Protein AF-A0A0N4YUR2-F1 (afdb_monomer_lite)

Secondary structure (DSSP, 8-state):
------------PPP--------------HHHHHHHHHHTT-TTTTTTSPPPHHHHHHHHHHHHHHHHHHHT-S-HHHHHHHHHHHHHHHHHHHHHHHHHHSPTTPPPPTTHHHHHHHHHHHHHHHTTSHHHHHHHHHTTHHHHHHHHHHHHHHHH-S-S-HHHHHHHHHHHHHHHHHHTT-HHHHHHHHHSTTHHHHHHHHHHHHHHHHHHHHHH-----SSHHHHHHHHHHHHTTS--

Foldseek 3Di:
DDDDDDDDDDDDDDDDDDDPPPPPPPPQDLLNQLVVLVVVLVLQVCLQPQADPVNVVSLVVSLVSNLVSLVPDPPPVLSVLLVVLSPLLSLLVVLSNQLSNAAAQDDHDPVSLVSLVVSLVSLLVCLVDPSNLVSCVSNVVLLSLLSSLQSLCRRNPDDPDCSSVVSNLSSLSSNCSSCVVPVVSLVCQVPRPRRVVSLVSVLVVVVVVVVVCVVVDPDDDDDNVSSVVSVCVSVVPNPD

Organism: Nippostrongylus brasiliensis (NCBI:txid27835)

InterPro domains:
  IPR011989 Armadillo-like helical [G3DSA:1.25.10.10] (29-221)
  IPR016024 Armadillo-type fold [SSF48371] (118-208)
  IPR026818 Adenomatous polyposis coli (APC) family [PTHR12607] (62-211)

Radius of gyration: 27.03 Å; chains: 1; bounding box: 88×40×101 Å

Structure (mmCIF, N/CA/C/O backbone):
data_AF-A0A0N4YUR2-F1
#
_entry.id   AF-A0A0N4YUR2-F1
#
loop_
_atom_site.group_PDB
_atom_site.id
_atom_site.type_symbol
_atom_site.label_atom_id
_atom_site.label_alt_id
_atom_site.label_comp_id
_atom_site.label_asym_id
_atom_site.label_entity_id
_atom_site.label_seq_id
_atom_site.pdbx_PDB_ins_code
_atom_site.Cartn_x
_atom_site.Cartn_y
_atom_site.Cartn_z
_atom_site.occupancy
_atom_site.B_iso_or_equiv
_atom_site.auth_seq_id
_atom_site.auth_comp_id
_atom_site.auth_asym_id
_atom_site.auth_atom_id
_atom_site.pdbx_PDB_model_num
ATOM 1 N N . MET A 1 1 ? -52.809 -27.083 80.569 1.00 44.00 1 MET A N 1
ATOM 2 C CA . MET A 1 1 ? -51.405 -27.518 80.475 1.00 44.00 1 MET A CA 1
ATOM 3 C C . MET A 1 1 ? -51.202 -28.054 79.080 1.00 44.00 1 MET A C 1
ATOM 5 O O . MET A 1 1 ? -51.792 -29.084 78.785 1.00 44.00 1 MET A O 1
ATOM 9 N N . SER A 1 2 ? -50.514 -27.264 78.256 1.00 43.94 2 SER A N 1
ATOM 10 C CA . SER A 1 2 ? -49.663 -27.622 77.114 1.00 43.94 2 SER A CA 1
ATOM 11 C C . SER A 1 2 ? -49.387 -26.319 76.363 1.00 43.94 2 SER A C 1
ATOM 13 O O . SER A 1 2 ? -50.324 -25.634 75.959 1.00 43.94 2 SER A O 1
ATOM 15 N N . ASP A 1 3 ? -48.105 -25.984 76.318 1.00 44.25 3 ASP A N 1
ATOM 16 C CA . ASP A 1 3 ? -47.510 -24.687 76.013 1.00 44.25 3 ASP A CA 1
ATOM 17 C C . ASP A 1 3 ? -47.270 -24.446 74.508 1.00 44.25 3 ASP A C 1
ATOM 19 O O . ASP A 1 3 ? -47.275 -25.382 73.710 1.00 44.25 3 ASP A O 1
ATOM 23 N N . ASP A 1 4 ? -47.094 -23.156 74.199 1.00 46.62 4 ASP A N 1
ATOM 24 C CA . ASP A 1 4 ? -46.305 -22.463 73.160 1.00 46.62 4 ASP A CA 1
ATOM 25 C C . ASP A 1 4 ? -45.649 -23.236 71.993 1.00 46.62 4 ASP A C 1
ATOM 27 O O . ASP A 1 4 ? -44.901 -24.184 72.203 1.00 46.62 4 ASP A O 1
ATOM 31 N N . GLU A 1 5 ? -45.764 -22.680 70.773 1.00 53.66 5 GLU A N 1
ATOM 32 C CA . GLU A 1 5 ? -44.602 -22.118 70.048 1.00 53.66 5 GLU A CA 1
ATOM 33 C C . GLU A 1 5 ? -45.006 -21.213 68.857 1.00 53.66 5 GLU A C 1
ATOM 35 O O . GLU A 1 5 ? -45.989 -21.448 68.154 1.00 53.66 5 GLU A O 1
ATOM 40 N N . LEU A 1 6 ? -44.228 -20.138 68.687 1.00 48.47 6 LEU A N 1
ATOM 41 C CA . LEU A 1 6 ? -44.331 -19.030 67.727 1.00 48.47 6 LEU A CA 1
ATOM 42 C C . LEU A 1 6 ? -43.712 -19.365 66.357 1.00 48.47 6 LEU A C 1
ATOM 44 O O . LEU A 1 6 ? -42.755 -20.128 66.277 1.00 48.47 6 LEU A O 1
ATOM 48 N N . GLY A 1 7 ? -44.159 -18.672 65.303 1.00 41.31 7 GLY A N 1
ATOM 49 C CA . GLY A 1 7 ? -43.464 -18.610 64.012 1.00 41.31 7 GLY A CA 1
ATOM 50 C C . GLY A 1 7 ? -44.038 -17.533 63.089 1.00 41.31 7 GLY A C 1
ATOM 51 O O . GLY A 1 7 ? -45.032 -17.767 62.410 1.00 41.31 7 GLY A O 1
ATOM 52 N N . ASP A 1 8 ? -43.416 -16.355 63.112 1.00 42.22 8 ASP A N 1
ATOM 53 C CA . ASP A 1 8 ? -43.575 -15.240 62.169 1.00 42.22 8 ASP A CA 1
ATOM 54 C C . ASP A 1 8 ? -42.706 -15.513 60.927 1.00 42.22 8 ASP A C 1
ATOM 56 O O . ASP A 1 8 ? -41.531 -15.846 61.081 1.00 42.22 8 ASP A O 1
ATOM 60 N N . ASP A 1 9 ? -43.257 -15.391 59.716 1.00 44.06 9 ASP A N 1
ATOM 61 C CA . ASP A 1 9 ? -42.459 -15.262 58.492 1.00 44.06 9 ASP A CA 1
ATOM 62 C C . ASP A 1 9 ? -43.188 -14.373 57.478 1.00 44.06 9 ASP A C 1
ATOM 64 O O . ASP A 1 9 ? -44.318 -14.631 57.051 1.00 44.06 9 ASP A O 1
ATOM 68 N N . SER A 1 10 ? -42.520 -13.279 57.136 1.00 45.16 10 SER A N 1
ATOM 69 C CA . SER A 1 10 ? -42.937 -12.253 56.194 1.00 45.16 10 SER A CA 1
ATOM 70 C C . SER A 1 10 ? -42.071 -12.396 54.945 1.00 45.16 10 SER A C 1
ATOM 72 O O . SER A 1 10 ? -40.852 -12.293 55.021 1.00 45.16 10 SER A O 1
ATOM 74 N N . GLY A 1 11 ? -42.690 -12.624 53.784 1.00 39.41 11 GLY A N 1
ATOM 75 C CA . GLY A 1 11 ? -41.949 -12.910 52.552 1.00 39.41 11 GLY A CA 1
ATOM 76 C C . GLY A 1 11 ? -42.718 -12.578 51.276 1.00 39.41 11 GLY A C 1
ATOM 77 O O . GLY A 1 11 ? -43.406 -13.421 50.717 1.00 39.41 11 GLY A O 1
ATOM 78 N N . GLU A 1 12 ? -42.605 -11.310 50.884 1.00 42.22 12 GLU A N 1
ATOM 79 C CA . GLU A 1 12 ? -42.487 -10.740 49.530 1.00 42.22 12 GLU A CA 1
ATOM 80 C C . GLU A 1 12 ? -43.191 -11.378 48.306 1.00 42.22 12 GLU A C 1
ATOM 82 O O . GLU A 1 12 ? -42.955 -12.506 47.882 1.00 42.22 12 GLU A O 1
ATOM 87 N N . MET A 1 13 ? -43.966 -10.522 47.626 1.00 51.91 13 MET A N 1
ATOM 88 C CA . MET A 1 13 ? -44.457 -10.675 46.252 1.00 51.91 13 MET A CA 1
ATOM 89 C C . MET A 1 13 ? -43.308 -10.677 45.225 1.00 51.91 13 MET A C 1
ATOM 91 O O . MET A 1 13 ? -42.519 -9.730 45.222 1.00 51.91 13 MET A O 1
ATOM 95 N N . PRO A 1 14 ? -43.264 -11.607 44.253 1.00 43.81 14 PRO A N 1
ATOM 96 C CA . PRO A 1 14 ? -42.372 -11.472 43.111 1.00 43.81 14 PRO A CA 1
ATOM 97 C C . PRO A 1 14 ? -43.033 -10.635 42.005 1.00 43.81 14 PRO A C 1
ATOM 99 O O . PRO A 1 14 ? -44.038 -11.017 41.403 1.00 43.81 14 PRO A O 1
ATOM 102 N N . THR A 1 15 ? -42.437 -9.479 41.718 1.00 38.56 15 THR A N 1
ATOM 103 C CA . THR A 1 15 ? -42.679 -8.684 40.512 1.00 38.56 15 THR A CA 1
ATOM 104 C C . THR A 1 15 ? -42.051 -9.383 39.305 1.00 38.56 15 THR A C 1
ATOM 106 O O . THR A 1 15 ? -40.843 -9.601 39.234 1.00 38.56 15 THR A O 1
ATOM 109 N N . SER A 1 16 ? -42.877 -9.753 38.327 1.00 39.97 16 SER A N 1
ATOM 110 C CA . SER A 1 16 ? -42.424 -10.333 37.064 1.00 39.97 16 SER A CA 1
ATOM 111 C C . SER A 1 16 ? -41.907 -9.238 36.127 1.00 39.97 16 SER A C 1
ATOM 113 O O . SER A 1 16 ? -42.693 -8.575 35.450 1.00 39.97 16 SER A O 1
ATOM 115 N N . SER A 1 17 ? -40.588 -9.077 36.059 1.00 46.38 17 SER A N 1
ATOM 116 C CA . SER A 1 17 ? -39.908 -8.352 34.981 1.00 46.38 17 SER A CA 1
ATOM 117 C C . SER A 1 17 ? -38.808 -9.239 34.407 1.00 46.38 17 SER A C 1
ATOM 119 O O . SER A 1 17 ? -37.665 -9.217 34.852 1.00 46.38 17 SER A O 1
ATOM 121 N N . SER A 1 18 ? -39.171 -10.043 33.415 1.00 38.53 18 SER A N 1
ATOM 122 C CA . SER A 1 18 ? -38.259 -10.770 32.532 1.00 38.53 18 SER A CA 1
ATOM 123 C C . SER A 1 18 ? -38.964 -10.912 31.180 1.00 38.53 18 SER A C 1
ATOM 125 O O . SER A 1 18 ? -40.158 -11.169 31.123 1.00 38.53 18 SER A O 1
ATOM 127 N N . ALA A 1 19 ? -38.353 -10.716 30.028 1.00 36.38 19 ALA A N 1
ATOM 128 C CA . ALA A 1 19 ? -37.039 -10.230 29.683 1.00 36.38 19 ALA A CA 1
ATOM 129 C C . ALA A 1 19 ? -37.236 -9.575 28.310 1.00 36.38 19 ALA A C 1
ATOM 131 O O . ALA A 1 19 ? -37.739 -10.219 27.389 1.00 36.38 19 ALA A O 1
ATOM 132 N N . HIS A 1 20 ? -36.869 -8.302 28.163 1.00 39.91 20 HIS A N 1
ATOM 133 C CA . HIS A 1 20 ? -36.573 -7.790 26.833 1.00 39.91 20 HIS A CA 1
ATOM 134 C C . HIS A 1 20 ? -35.317 -8.533 26.380 1.00 39.91 20 HIS A C 1
ATOM 136 O O . HIS A 1 20 ? -34.218 -8.247 26.849 1.00 39.91 20 HIS A O 1
ATOM 142 N N . ALA A 1 21 ? -35.510 -9.552 25.542 1.00 38.19 21 ALA A N 1
ATOM 143 C CA . ALA A 1 21 ? -34.463 -10.073 24.688 1.00 38.19 21 ALA A CA 1
ATOM 144 C C . ALA A 1 21 ? -33.991 -8.889 23.843 1.00 38.19 21 ALA A C 1
ATOM 146 O O . ALA A 1 21 ? -34.665 -8.473 22.904 1.00 38.19 21 ALA A O 1
ATOM 147 N N . TYR A 1 22 ? -32.901 -8.263 24.273 1.00 39.81 22 TYR A N 1
ATOM 148 C CA . TYR A 1 22 ? -32.162 -7.371 23.409 1.00 39.81 22 TYR A CA 1
ATOM 149 C C . TYR A 1 22 ? -31.598 -8.262 22.312 1.00 39.81 22 TYR A C 1
ATOM 151 O O . TYR A 1 22 ? -30.747 -9.109 22.579 1.00 39.81 22 TYR A O 1
ATOM 159 N N . ASP A 1 23 ? -32.134 -8.101 21.105 1.00 39.81 23 ASP A N 1
ATOM 160 C CA . ASP A 1 23 ? -31.391 -8.383 19.891 1.00 39.81 23 ASP A CA 1
ATOM 161 C C . ASP A 1 23 ? -30.033 -7.685 20.051 1.00 39.81 23 ASP A C 1
ATOM 163 O O . ASP A 1 23 ? -29.935 -6.456 19.985 1.00 39.81 23 ASP A O 1
ATOM 167 N N . GLU A 1 24 ? -28.988 -8.459 20.344 1.00 38.66 24 GLU A N 1
ATOM 168 C CA . GLU A 1 24 ? -27.616 -8.066 20.048 1.00 38.66 24 GLU A CA 1
ATOM 169 C C . GLU A 1 24 ? -27.539 -7.962 18.521 1.00 38.66 24 GLU A C 1
ATOM 171 O O . GLU A 1 24 ? -27.125 -8.888 17.828 1.00 38.66 24 GLU A O 1
ATOM 176 N N . GLU A 1 25 ? -28.015 -6.840 17.973 1.00 44.16 25 GLU A N 1
ATOM 177 C CA . GLU A 1 25 ? -27.576 -6.390 16.663 1.00 44.16 25 GLU A CA 1
ATOM 178 C C . GLU A 1 25 ? -26.051 -6.366 16.731 1.00 44.16 25 GLU A C 1
ATOM 180 O O . GLU A 1 25 ? -25.475 -5.542 17.445 1.00 44.16 25 GLU A O 1
ATOM 185 N N . ASP A 1 26 ? -25.401 -7.305 16.042 1.00 46.25 26 ASP A N 1
ATOM 186 C CA . ASP A 1 26 ? -23.957 -7.329 15.848 1.00 46.25 26 ASP A CA 1
ATOM 187 C C . ASP A 1 26 ? -23.516 -5.938 15.367 1.00 46.25 26 ASP A C 1
ATOM 189 O O . ASP A 1 26 ? -23.620 -5.600 14.183 1.00 46.25 26 ASP A O 1
ATOM 193 N N . ILE A 1 27 ? -23.041 -5.091 16.286 1.00 58.56 27 ILE A N 1
ATOM 194 C CA . ILE A 1 27 ? -22.478 -3.789 15.941 1.00 58.56 27 ILE A CA 1
ATOM 195 C C . ILE A 1 27 ? -21.170 -4.092 15.212 1.00 58.56 27 ILE A C 1
ATOM 197 O O . ILE A 1 27 ? -20.114 -4.249 15.829 1.00 58.56 27 ILE A O 1
ATOM 201 N N . VAL A 1 28 ? -21.243 -4.203 13.883 1.00 73.19 28 VAL A N 1
ATOM 202 C CA . VAL A 1 28 ? -20.079 -4.443 13.027 1.00 73.19 28 VAL A CA 1
ATOM 203 C C . VAL A 1 28 ? -19.042 -3.370 13.331 1.00 73.19 28 VAL A C 1
ATOM 205 O O . VAL A 1 28 ? -19.293 -2.171 13.173 1.00 73.19 28 VAL A O 1
ATOM 208 N N . SER A 1 29 ? -17.858 -3.792 13.775 1.00 89.00 29 SER A N 1
ATOM 209 C CA . SER A 1 29 ? -16.828 -2.842 14.180 1.00 89.00 29 SER A CA 1
ATOM 210 C C . SER A 1 29 ? -16.356 -2.008 12.981 1.00 89.00 29 SER A C 1
ATOM 212 O O . SER A 1 29 ? -16.391 -2.444 11.824 1.00 89.00 29 SER A O 1
ATOM 214 N N . VAL A 1 30 ? -15.879 -0.787 13.246 1.00 92.81 30 VAL A N 1
ATOM 215 C CA . VAL A 1 30 ? -15.283 0.096 12.222 1.00 92.81 30 VAL A CA 1
ATOM 216 C C . VAL A 1 30 ? -14.183 -0.632 11.449 1.00 92.81 30 VAL A C 1
ATOM 218 O O . VAL A 1 30 ? -14.107 -0.521 10.228 1.00 92.81 30 VAL A O 1
ATOM 221 N N . GLU A 1 31 ? -13.366 -1.420 12.148 1.00 94.50 31 GLU A N 1
ATOM 222 C CA . GLU A 1 31 ? -12.302 -2.228 11.556 1.00 94.50 31 GLU A CA 1
ATOM 223 C C . GLU A 1 31 ? -12.844 -3.287 10.591 1.00 94.50 31 GLU A C 1
ATOM 225 O O . GLU A 1 31 ? -12.383 -3.357 9.452 1.00 94.50 31 GLU A O 1
ATOM 230 N N . GLN A 1 32 ? -13.858 -4.058 10.996 1.00 95.25 32 GLN A N 1
ATOM 231 C CA . GLN A 1 32 ? -14.484 -5.066 10.132 1.00 95.25 32 GLN A CA 1
ATOM 232 C C . GLN A 1 32 ? -15.125 -4.428 8.894 1.00 95.25 32 GLN A C 1
ATOM 234 O O . GLN A 1 32 ? -14.958 -4.925 7.781 1.00 95.25 32 GLN A O 1
ATOM 239 N N . SER A 1 33 ? -15.796 -3.286 9.069 1.00 96.94 33 SER A N 1
ATOM 240 C CA . SER A 1 33 ? -16.406 -2.530 7.971 1.00 96.94 33 SER A CA 1
ATOM 241 C C . SER A 1 33 ? -15.365 -2.026 6.968 1.00 96.94 33 SER A C 1
ATOM 243 O O . SER A 1 33 ? -15.549 -2.168 5.757 1.00 96.94 33 SER A O 1
ATOM 245 N N . ILE A 1 34 ? -14.252 -1.459 7.452 1.00 97.94 34 ILE A N 1
ATOM 246 C CA . ILE A 1 34 ? -13.133 -1.034 6.598 1.00 97.94 34 ILE A CA 1
ATOM 247 C C . ILE A 1 34 ? -12.549 -2.247 5.868 1.00 97.94 34 ILE A C 1
ATOM 249 O O . ILE A 1 34 ? -12.394 -2.197 4.648 1.00 97.94 34 ILE A O 1
ATOM 253 N N . GLY A 1 35 ? -12.288 -3.340 6.589 1.00 97.00 35 GLY A N 1
ATOM 254 C CA . GLY A 1 35 ? -11.769 -4.583 6.023 1.00 97.00 35 GLY A CA 1
ATOM 255 C C . GLY A 1 35 ? -12.641 -5.115 4.885 1.00 97.00 35 GLY A C 1
ATOM 256 O O . GLY A 1 35 ? -12.128 -5.391 3.803 1.00 97.00 35 GLY A O 1
ATOM 257 N N . ALA A 1 36 ? -13.962 -5.169 5.076 1.00 97.12 36 ALA A N 1
ATOM 258 C CA . ALA A 1 36 ? -14.909 -5.628 4.059 1.00 97.12 36 ALA A CA 1
ATOM 259 C C . ALA A 1 36 ? -14.935 -4.724 2.813 1.00 97.12 36 ALA A C 1
ATOM 261 O O . ALA A 1 36 ? -14.935 -5.214 1.682 1.00 97.12 36 ALA A O 1
ATOM 262 N N . ILE A 1 37 ? -14.914 -3.398 3.001 1.00 98.12 37 ILE A N 1
ATOM 263 C CA . ILE A 1 37 ? -14.871 -2.440 1.887 1.00 98.12 37 ILE A CA 1
ATOM 264 C C . ILE A 1 37 ? -13.578 -2.622 1.086 1.00 98.12 37 ILE A C 1
ATOM 266 O O . ILE A 1 37 ? -13.622 -2.701 -0.140 1.00 98.12 37 ILE A O 1
ATOM 270 N N . LEU A 1 38 ? -12.434 -2.731 1.761 1.00 97.94 38 LEU A N 1
ATOM 271 C CA . LEU A 1 38 ? -11.134 -2.889 1.110 1.00 97.94 38 LEU A CA 1
ATOM 272 C C . LEU A 1 38 ? -10.978 -4.255 0.431 1.00 97.94 38 LEU A C 1
ATOM 274 O O . LEU A 1 38 ? -10.396 -4.322 -0.651 1.00 97.94 38 LEU A O 1
ATOM 278 N N . ALA A 1 39 ? -11.543 -5.319 1.004 1.00 96.31 39 ALA A N 1
ATOM 279 C CA . ALA A 1 39 ? -11.548 -6.652 0.403 1.00 96.31 39 ALA A CA 1
ATOM 280 C C . ALA A 1 39 ? -12.255 -6.676 -0.963 1.00 96.31 39 ALA A C 1
ATOM 282 O O . ALA A 1 39 ? -11.827 -7.398 -1.861 1.00 96.31 39 ALA A O 1
ATOM 283 N N . SER A 1 40 ? -13.271 -5.828 -1.175 1.00 96.12 40 SER A N 1
ATOM 284 C CA . SER A 1 40 ? -13.969 -5.735 -2.467 1.00 96.12 40 SER A CA 1
ATOM 285 C C . SER A 1 40 ? -13.091 -5.253 -3.632 1.00 96.12 40 SER A C 1
ATOM 287 O O . SER A 1 40 ? -13.429 -5.500 -4.789 1.00 96.12 40 SER A O 1
ATOM 289 N N . LEU A 1 41 ? -11.938 -4.630 -3.349 1.00 96.00 41 LEU A N 1
ATOM 290 C CA . LEU A 1 41 ? -10.964 -4.253 -4.379 1.00 96.00 41 LEU A CA 1
ATOM 291 C C . LEU A 1 41 ? -10.259 -5.470 -4.990 1.00 96.00 41 LEU A C 1
ATOM 293 O O . LEU A 1 41 ? -9.705 -5.353 -6.083 1.00 96.00 41 LEU A O 1
ATOM 297 N N . ARG A 1 42 ? -10.259 -6.615 -4.284 1.00 95.19 42 ARG A N 1
ATOM 298 C CA . ARG A 1 42 ? -9.707 -7.906 -4.732 1.00 95.19 42 ARG A CA 1
ATOM 299 C C . ARG A 1 42 ? -8.328 -7.774 -5.373 1.00 95.19 42 ARG A C 1
ATOM 301 O O . ARG A 1 42 ? -8.077 -8.325 -6.442 1.00 95.19 42 ARG A O 1
ATOM 308 N N . LEU A 1 43 ? -7.452 -6.991 -4.733 1.00 95.31 43 LEU A N 1
ATOM 309 C CA . LEU A 1 43 ? -6.175 -6.569 -5.310 1.00 95.31 43 LEU A CA 1
ATOM 310 C C . LEU A 1 43 ? -5.392 -7.763 -5.875 1.00 95.31 43 LEU A C 1
ATOM 312 O O . LEU A 1 43 ? -4.991 -7.728 -7.028 1.00 95.31 43 LEU A O 1
ATOM 316 N N . GLU A 1 44 ? -5.261 -8.837 -5.111 1.00 93.62 44 GLU A N 1
ATOM 317 C CA . GLU A 1 44 ? -4.526 -10.029 -5.529 1.00 93.62 44 GLU A CA 1
ATOM 318 C C . GLU A 1 44 ? -5.169 -10.753 -6.726 1.00 93.62 44 GLU A C 1
ATOM 320 O O . GLU A 1 44 ? -4.486 -11.097 -7.689 1.00 93.62 44 GLU A O 1
ATOM 325 N N . GLU A 1 45 ? -6.489 -10.953 -6.691 1.00 93.62 45 GLU A N 1
ATOM 326 C CA . GLU A 1 45 ? -7.227 -11.751 -7.680 1.00 93.62 45 GLU A CA 1
ATOM 327 C C . GLU A 1 45 ? -7.261 -11.086 -9.058 1.00 93.62 45 GLU A C 1
ATOM 329 O O . GLU A 1 45 ? -7.190 -11.756 -10.087 1.00 93.62 45 GLU A O 1
ATOM 334 N N . VAL A 1 46 ? -7.357 -9.754 -9.089 1.00 94.12 46 VAL A N 1
ATOM 335 C CA . VAL A 1 46 ? -7.454 -8.986 -10.340 1.00 94.12 46 VAL A CA 1
ATOM 336 C C . VAL A 1 46 ? -6.109 -8.413 -10.791 1.00 94.12 46 VAL A C 1
ATOM 338 O O . VAL A 1 46 ? -6.081 -7.583 -11.695 1.00 94.12 46 VAL A O 1
ATOM 341 N N . ARG A 1 47 ? -4.986 -8.855 -10.206 1.00 94.50 47 ARG A N 1
ATOM 342 C CA . ARG A 1 47 ? -3.628 -8.355 -10.500 1.00 94.50 47 ARG A CA 1
ATOM 343 C C . ARG A 1 47 ? -3.300 -8.287 -11.991 1.00 94.50 47 ARG A C 1
ATOM 345 O O . ARG A 1 47 ? -2.698 -7.319 -12.441 1.00 94.50 47 ARG A O 1
ATOM 352 N N . HIS A 1 48 ? -3.669 -9.326 -12.737 1.00 93.06 48 HIS A N 1
ATOM 353 C CA . HIS A 1 48 ? -3.355 -9.468 -14.163 1.00 93.06 48 HIS A CA 1
ATOM 354 C C . HIS A 1 48 ? -4.390 -8.811 -15.086 1.00 93.06 48 HIS A C 1
ATOM 356 O O . HIS A 1 48 ? -4.236 -8.841 -16.305 1.00 93.06 48 HIS A O 1
ATOM 362 N N . ARG A 1 49 ? -5.456 -8.233 -14.522 1.00 93.25 49 ARG A N 1
ATOM 363 C CA . ARG A 1 49 ? -6.484 -7.522 -15.277 1.00 93.25 49 ARG A CA 1
ATOM 364 C C . ARG A 1 49 ? -6.071 -6.062 -15.422 1.00 93.25 49 ARG A C 1
ATOM 366 O O . ARG A 1 49 ? -5.777 -5.400 -14.428 1.00 93.25 49 ARG A O 1
ATOM 373 N N . GLN A 1 50 ? -6.099 -5.553 -16.650 1.00 92.19 50 GLN A N 1
ATOM 374 C CA . GLN A 1 50 ? -5.857 -4.137 -16.904 1.00 92.19 50 GLN A CA 1
ATOM 375 C C . GLN A 1 50 ? -6.948 -3.289 -16.235 1.00 92.19 50 GLN A C 1
ATOM 377 O O . GLN A 1 50 ? -8.134 -3.611 -16.322 1.00 92.19 50 GLN A O 1
ATOM 382 N N . THR A 1 51 ? -6.541 -2.226 -15.545 1.00 93.94 51 THR A N 1
ATOM 383 C CA . THR A 1 51 ? -7.467 -1.298 -14.886 1.00 93.94 51 THR A CA 1
ATOM 384 C C . THR A 1 51 ? -8.183 -0.430 -15.923 1.00 93.94 51 THR A C 1
ATOM 386 O O . THR A 1 51 ? -7.542 0.146 -16.802 1.00 93.94 51 THR A O 1
ATOM 389 N N . SER A 1 52 ? -9.505 -0.329 -15.795 1.00 94.06 52 SER A N 1
ATOM 390 C CA . SER A 1 52 ? -10.378 0.519 -16.620 1.00 94.06 52 SER A CA 1
ATOM 391 C C . SER A 1 52 ? -10.759 1.828 -15.914 1.00 94.06 52 SER A C 1
ATOM 393 O O . SER A 1 52 ? -10.523 1.991 -14.719 1.00 94.06 52 SER A O 1
ATOM 395 N N . ASP A 1 53 ? -11.389 2.767 -16.620 1.00 93.56 53 ASP A N 1
ATOM 396 C CA . ASP A 1 53 ? -11.889 4.004 -15.997 1.00 93.56 53 ASP A CA 1
ATOM 397 C C . ASP A 1 53 ? -13.009 3.735 -14.974 1.00 93.56 53 ASP A C 1
ATOM 399 O O . ASP A 1 53 ? -13.051 4.375 -13.925 1.00 93.56 53 ASP A O 1
ATOM 403 N N . GLU A 1 54 ? -13.838 2.711 -15.204 1.00 95.06 54 GLU A N 1
ATOM 404 C CA . GLU A 1 54 ? -14.838 2.244 -14.230 1.00 95.06 54 GLU A CA 1
ATOM 405 C C . GLU A 1 54 ? -14.187 1.756 -12.926 1.00 95.06 54 GLU A C 1
ATOM 407 O O . GLU A 1 54 ? -14.715 1.973 -11.834 1.00 95.06 54 GLU A O 1
ATOM 412 N N . ASP A 1 55 ? -13.010 1.131 -13.020 1.00 95.69 55 ASP A N 1
ATOM 413 C CA . ASP A 1 55 ? -12.260 0.684 -11.848 1.00 95.69 55 ASP A CA 1
ATOM 414 C C . ASP A 1 55 ? -11.735 1.870 -11.019 1.00 95.69 55 ASP A C 1
ATOM 416 O O . ASP A 1 55 ? -11.747 1.804 -9.788 1.00 95.69 55 ASP A O 1
ATOM 420 N N . ASP A 1 56 ? -11.318 2.970 -11.653 1.00 94.69 56 ASP A N 1
ATOM 421 C CA . ASP A 1 56 ? -10.906 4.191 -10.939 1.00 94.69 56 ASP A CA 1
ATOM 422 C C . ASP A 1 56 ? -12.085 4.856 -10.227 1.00 94.69 56 ASP A C 1
ATOM 424 O O . ASP A 1 56 ? -11.959 5.313 -9.084 1.00 94.69 56 ASP A O 1
ATOM 428 N N . ASP A 1 57 ? -13.249 4.877 -10.872 1.00 96.25 57 ASP A N 1
ATOM 429 C CA . ASP A 1 57 ? -14.484 5.361 -10.265 1.00 96.25 57 ASP A CA 1
ATOM 430 C C . ASP A 1 57 ? -14.859 4.511 -9.053 1.00 96.25 57 ASP A C 1
ATOM 432 O O . ASP A 1 57 ? -15.140 5.044 -7.971 1.00 96.25 57 ASP A O 1
ATOM 436 N N . GLN A 1 58 ? -14.755 3.189 -9.185 1.00 96.69 58 GLN A N 1
ATOM 437 C CA . GLN A 1 58 ? -14.983 2.264 -8.086 1.00 96.69 58 GLN A CA 1
ATOM 438 C C . GLN A 1 58 ? -13.956 2.444 -6.958 1.00 96.69 58 GLN A C 1
ATOM 440 O O . GLN A 1 58 ? -14.324 2.393 -5.778 1.00 96.69 58 GLN A O 1
ATOM 445 N N . LEU A 1 59 ? -12.683 2.701 -7.270 1.00 98.06 59 LEU A N 1
ATOM 446 C CA . LEU A 1 59 ? -11.651 2.987 -6.272 1.00 98.06 59 LEU A CA 1
ATOM 447 C C . LEU A 1 59 ? -11.961 4.281 -5.510 1.00 98.06 59 LEU A C 1
ATOM 449 O O . LEU A 1 59 ? -11.899 4.312 -4.278 1.00 98.06 59 LEU A O 1
ATOM 453 N N . ARG A 1 60 ? -12.371 5.335 -6.218 1.00 98.19 60 ARG A N 1
ATOM 454 C CA . ARG A 1 60 ? -12.770 6.617 -5.625 1.00 98.19 60 ARG A CA 1
ATOM 455 C C . ARG A 1 60 ? -13.982 6.466 -4.706 1.00 98.19 60 ARG A C 1
ATOM 457 O O . ARG A 1 60 ? -13.954 6.976 -3.583 1.00 98.19 60 ARG A O 1
ATOM 464 N N . ILE A 1 61 ? -15.003 5.718 -5.126 1.00 98.25 61 ILE A N 1
ATOM 465 C CA . ILE A 1 61 ? -16.161 5.377 -4.283 1.00 98.25 61 ILE A CA 1
ATOM 466 C C . ILE A 1 61 ? -15.706 4.585 -3.052 1.00 98.25 61 ILE A C 1
ATOM 468 O O . ILE A 1 61 ? -16.137 4.866 -1.933 1.00 98.25 61 ILE A O 1
ATOM 472 N N . THR A 1 62 ? -14.797 3.626 -3.223 1.00 98.44 62 THR A N 1
ATOM 473 C CA . THR A 1 62 ? -14.242 2.831 -2.118 1.00 98.44 62 THR A CA 1
ATOM 474 C C . THR A 1 62 ? -13.542 3.726 -1.094 1.00 98.44 62 THR A C 1
ATOM 476 O O . THR A 1 62 ? -13.831 3.632 0.099 1.00 98.44 62 THR A O 1
ATOM 479 N N . HIS A 1 63 ? -12.696 4.661 -1.536 1.00 98.62 63 HIS A N 1
ATOM 480 C CA . HIS A 1 63 ? -12.036 5.633 -0.659 1.00 98.62 63 HIS A CA 1
ATOM 481 C C . HIS A 1 63 ? -13.034 6.507 0.112 1.00 98.62 63 HIS A C 1
ATOM 483 O O . HIS A 1 63 ? -12.861 6.727 1.314 1.00 98.62 63 HIS A O 1
ATOM 489 N N . GLN A 1 64 ? -14.102 6.965 -0.544 1.00 98.50 64 GLN A N 1
ATOM 490 C CA . GLN A 1 64 ? -15.167 7.737 0.104 1.00 98.50 64 GLN A CA 1
ATOM 491 C C . GLN A 1 64 ? -15.923 6.909 1.150 1.00 98.50 64 GLN A C 1
ATOM 493 O O . GLN A 1 64 ? -16.188 7.400 2.249 1.00 98.50 64 GLN A O 1
ATOM 498 N N . ARG A 1 65 ? -16.226 5.639 0.851 1.00 98.56 65 ARG A N 1
ATOM 499 C CA . ARG A 1 65 ? -16.888 4.720 1.790 1.00 98.56 65 ARG A CA 1
ATOM 500 C C . ARG A 1 65 ? -16.024 4.450 3.019 1.00 98.56 65 ARG A C 1
ATOM 502 O O . ARG A 1 65 ? -16.533 4.534 4.133 1.00 98.56 65 ARG A O 1
ATOM 509 N N . VAL A 1 66 ? -14.725 4.200 2.837 1.00 98.56 66 VAL A N 1
ATOM 510 C CA . VAL A 1 66 ? -13.777 4.042 3.955 1.00 98.56 66 VAL A CA 1
ATOM 511 C C . VAL A 1 66 ? -13.743 5.306 4.813 1.00 98.56 66 VAL A C 1
ATOM 513 O O . VAL A 1 66 ? -13.869 5.220 6.032 1.00 98.56 66 VAL A O 1
ATOM 516 N N . HIS A 1 67 ? -13.648 6.488 4.195 1.00 98.50 67 HIS A N 1
ATOM 517 C CA . HIS A 1 67 ? -13.690 7.755 4.926 1.00 98.50 67 HIS A CA 1
ATOM 518 C C . HIS A 1 67 ? -14.985 7.910 5.741 1.00 98.50 67 HIS A C 1
ATOM 520 O O . HIS A 1 67 ? -14.935 8.264 6.917 1.00 98.50 67 HIS A O 1
ATOM 526 N N . ALA A 1 68 ? -16.145 7.608 5.149 1.00 98.25 68 ALA A N 1
ATOM 527 C CA . ALA A 1 68 ? -17.434 7.692 5.832 1.00 98.25 68 ALA A CA 1
ATOM 528 C C . ALA A 1 68 ? -17.523 6.751 7.045 1.00 98.25 68 ALA A C 1
ATOM 530 O O . ALA A 1 68 ? -18.047 7.151 8.082 1.00 98.25 68 ALA A O 1
ATOM 531 N N . VAL A 1 69 ? -16.979 5.534 6.941 1.00 98.06 69 VAL A N 1
ATOM 532 C CA . VAL A 1 69 ? -16.904 4.584 8.062 1.00 98.06 69 VAL A CA 1
ATOM 533 C C . VAL A 1 69 ? -15.985 5.104 9.169 1.00 98.06 69 VAL A C 1
ATOM 535 O O . VAL A 1 69 ? -16.379 5.094 10.331 1.00 98.06 69 VAL A O 1
ATOM 538 N N . ILE A 1 70 ? -14.811 5.649 8.826 1.00 97.94 70 ILE A N 1
ATOM 539 C CA . ILE A 1 70 ? -13.891 6.254 9.806 1.00 97.94 70 ILE A CA 1
ATOM 540 C C . ILE A 1 70 ? -14.572 7.395 10.570 1.00 97.94 70 ILE A C 1
ATOM 542 O O . ILE A 1 70 ? -14.399 7.519 11.779 1.00 97.94 70 ILE A O 1
ATOM 546 N N . MET A 1 71 ? -15.371 8.226 9.896 1.00 97.31 71 MET A N 1
ATOM 547 C CA . MET A 1 71 ? -16.067 9.345 10.543 1.00 97.31 71 MET A CA 1
ATOM 548 C C . MET A 1 71 ? -17.106 8.908 11.584 1.00 97.31 71 MET A C 1
ATOM 550 O O . MET A 1 71 ? -17.452 9.709 12.449 1.00 97.31 71 MET A O 1
ATOM 554 N N . ARG A 1 72 ? -17.572 7.656 11.524 1.00 94.69 72 ARG A N 1
ATOM 555 C CA . ARG A 1 72 ? -18.515 7.065 12.485 1.00 94.69 72 ARG A CA 1
ATOM 556 C C . ARG A 1 72 ? -17.824 6.400 13.677 1.00 94.69 72 ARG A C 1
ATOM 558 O O . ARG A 1 72 ? -18.510 5.931 14.578 1.00 94.69 72 ARG A O 1
ATOM 565 N N . ASP A 1 73 ? -16.492 6.343 13.687 1.00 95.12 73 ASP A N 1
ATOM 566 C CA . ASP A 1 73 ? -15.740 5.752 14.791 1.00 95.12 73 ASP A CA 1
ATOM 567 C C . ASP A 1 73 ? -15.926 6.574 16.073 1.00 95.12 73 ASP A C 1
ATOM 569 O O . ASP A 1 73 ? -15.721 7.792 16.072 1.00 95.12 73 ASP A O 1
ATOM 573 N N . GLN A 1 74 ? -16.336 5.896 17.146 1.00 94.19 74 GLN A N 1
ATOM 574 C CA . GLN A 1 74 ? -16.604 6.494 18.456 1.00 94.19 74 GLN A CA 1
ATOM 575 C C . GLN A 1 74 ? -15.314 6.780 19.234 1.00 94.19 74 GLN A C 1
ATOM 577 O O . GLN A 1 74 ? -15.298 7.643 20.109 1.00 94.19 74 GLN A O 1
ATOM 582 N N . ASP A 1 75 ? -14.212 6.098 18.902 1.00 95.12 75 ASP A N 1
ATOM 583 C CA . ASP A 1 75 ? -12.900 6.408 19.465 1.00 95.12 75 ASP A CA 1
ATOM 584 C C . ASP A 1 75 ? -12.281 7.593 18.712 1.00 95.12 75 ASP A C 1
ATOM 586 O O . ASP A 1 75 ? -11.716 7.465 17.624 1.00 95.12 75 ASP A O 1
ATOM 590 N N . ASP A 1 76 ? -12.360 8.770 19.326 1.00 96.31 76 ASP A N 1
ATOM 591 C CA . ASP A 1 76 ? -11.812 10.022 18.808 1.00 96.31 76 ASP A CA 1
ATOM 592 C C . ASP A 1 76 ? -10.319 9.970 18.472 1.00 96.31 76 ASP A C 1
ATOM 594 O O . ASP A 1 76 ? -9.868 10.619 17.516 1.00 96.31 76 ASP A O 1
ATOM 598 N N . ALA A 1 77 ? -9.534 9.253 19.273 1.00 96.31 77 ALA A N 1
ATOM 599 C CA . ALA A 1 77 ? -8.096 9.171 19.102 1.00 96.31 77 ALA A CA 1
ATOM 600 C C . ALA A 1 77 ? -7.766 8.226 17.941 1.00 96.31 77 ALA A C 1
ATOM 602 O O . ALA A 1 77 ? -6.962 8.575 17.069 1.00 96.31 77 ALA A O 1
ATOM 603 N N . ARG A 1 78 ? -8.422 7.062 17.866 1.00 96.31 78 ARG A N 1
ATOM 604 C CA . ARG A 1 78 ? -8.304 6.137 16.729 1.00 96.31 78 ARG A CA 1
ATOM 605 C C . ARG A 1 78 ? -8.808 6.772 15.437 1.00 96.31 78 ARG A C 1
ATOM 607 O O . ARG A 1 78 ? -8.091 6.740 14.438 1.00 96.31 78 ARG A O 1
ATOM 614 N N . ARG A 1 79 ? -9.952 7.461 15.463 1.00 97.62 79 ARG A N 1
ATOM 615 C CA . ARG A 1 79 ? -10.516 8.195 14.320 1.00 97.62 79 ARG A CA 1
ATOM 616 C C . ARG A 1 79 ? -9.541 9.221 13.753 1.00 97.62 79 ARG A C 1
ATOM 618 O O . ARG A 1 79 ? -9.358 9.303 12.540 1.00 97.62 79 ARG A O 1
ATOM 625 N N . ARG A 1 80 ? -8.889 10.020 14.608 1.00 98.06 80 ARG A N 1
ATOM 626 C CA . ARG A 1 80 ? -7.858 10.986 14.178 1.00 98.06 80 ARG A CA 1
ATOM 627 C C . ARG A 1 80 ? -6.679 10.293 13.495 1.00 98.06 80 ARG A C 1
ATOM 629 O O . ARG A 1 80 ? -6.245 10.756 12.441 1.00 98.06 80 ARG A O 1
ATOM 636 N N . ARG A 1 81 ? -6.195 9.183 14.058 1.00 98.06 81 ARG A N 1
ATOM 637 C CA . ARG A 1 81 ? -5.091 8.400 13.483 1.00 98.06 81 ARG A CA 1
ATOM 638 C C . ARG A 1 81 ? -5.479 7.768 12.141 1.00 98.06 81 ARG A C 1
ATOM 640 O O . ARG A 1 81 ? -4.738 7.926 11.177 1.00 98.06 81 ARG A O 1
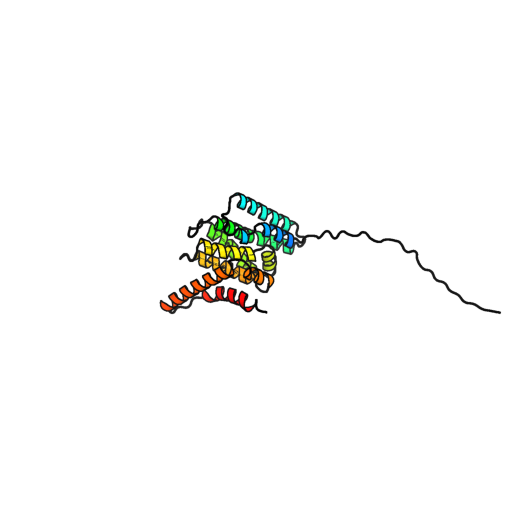ATOM 647 N N . LEU A 1 82 ? -6.663 7.158 12.041 1.00 98.38 82 LEU A N 1
ATOM 648 C CA . LEU A 1 82 ? -7.215 6.618 10.791 1.00 98.38 82 LEU A CA 1
ATOM 649 C C . LEU A 1 82 ? -7.305 7.698 9.705 1.00 98.38 82 LEU A C 1
ATOM 651 O O . LEU A 1 82 ? -6.824 7.491 8.594 1.00 98.38 82 LEU A O 1
ATOM 655 N N . ARG A 1 83 ? -7.835 8.887 10.027 1.00 98.25 83 ARG A N 1
ATOM 656 C CA . ARG A 1 83 ? -7.890 10.014 9.077 1.00 98.25 83 ARG A CA 1
ATOM 657 C C . ARG A 1 83 ? -6.510 10.481 8.623 1.00 98.25 83 ARG A C 1
ATOM 659 O O . ARG A 1 83 ? -6.361 10.859 7.468 1.00 98.25 83 ARG A O 1
ATOM 666 N N . ARG A 1 84 ? -5.508 10.454 9.507 1.00 98.12 84 ARG A N 1
ATOM 667 C CA . ARG A 1 84 ? -4.123 10.811 9.165 1.00 98.12 84 ARG A CA 1
ATOM 668 C C . ARG A 1 84 ? -3.465 9.763 8.262 1.00 98.12 84 ARG A C 1
ATOM 670 O O . ARG A 1 84 ? -2.732 10.129 7.352 1.00 98.12 84 ARG A O 1
ATOM 677 N N . ALA A 1 85 ? -3.726 8.480 8.502 1.00 98.50 85 ALA A N 1
ATOM 678 C CA . ALA A 1 85 ? -3.155 7.377 7.731 1.00 98.50 85 ALA A CA 1
ATOM 679 C C . ALA A 1 85 ? -3.879 7.122 6.393 1.00 98.50 85 ALA A C 1
ATOM 681 O O . ALA A 1 85 ? -3.306 6.510 5.489 1.00 98.50 85 ALA A O 1
ATOM 682 N N . LEU A 1 86 ? -5.118 7.599 6.231 1.00 98.69 86 LEU A N 1
ATOM 683 C CA . LEU A 1 86 ? -5.928 7.336 5.041 1.00 98.69 86 LEU A CA 1
ATOM 684 C C . LEU A 1 86 ? -5.337 7.916 3.737 1.00 98.69 86 LEU A C 1
ATOM 686 O O . LEU A 1 86 ? -5.248 7.157 2.774 1.00 98.69 86 LEU A O 1
ATOM 690 N N . PRO A 1 87 ? -4.887 9.186 3.654 1.00 98.75 87 PRO A N 1
ATOM 691 C CA . PRO A 1 87 ? -4.352 9.738 2.408 1.00 98.75 87 PRO A CA 1
ATOM 692 C C . PRO A 1 87 ? -3.158 8.969 1.814 1.00 98.75 87 PRO A C 1
ATOM 694 O O . PRO A 1 87 ? -3.236 8.612 0.636 1.00 98.75 87 PRO A O 1
ATOM 697 N N . PRO A 1 88 ? -2.079 8.643 2.562 1.00 98.62 88 PRO A N 1
ATOM 698 C CA . PRO A 1 88 ? -0.995 7.843 1.994 1.00 98.62 88 PRO A CA 1
ATOM 699 C C . PRO A 1 88 ? -1.451 6.416 1.649 1.00 98.62 88 PRO A C 1
ATOM 701 O O . PRO A 1 88 ? -1.007 5.873 0.640 1.00 98.62 88 PRO A O 1
ATOM 704 N N . SER A 1 89 ? -2.396 5.838 2.404 1.00 98.69 89 SER A N 1
ATOM 705 C CA . SER A 1 89 ? -2.990 4.530 2.078 1.00 98.69 89 SER A CA 1
ATOM 706 C C . SER A 1 89 ? -3.745 4.545 0.746 1.00 98.69 89 SER A C 1
ATOM 708 O O . SER A 1 89 ? -3.603 3.631 -0.064 1.00 98.69 89 SER A O 1
ATOM 710 N N . ASN A 1 90 ? -4.526 5.596 0.494 1.00 98.75 90 ASN A N 1
ATOM 711 C CA . ASN A 1 90 ? -5.246 5.785 -0.762 1.00 98.75 90 ASN A CA 1
ATOM 712 C C . ASN A 1 90 ? -4.280 6.001 -1.930 1.00 98.75 90 ASN A C 1
ATOM 714 O O . ASN A 1 90 ? -4.447 5.380 -2.977 1.00 98.75 90 ASN A O 1
ATOM 718 N N . CYS A 1 91 ? -3.219 6.792 -1.727 1.00 98.75 91 CYS A N 1
ATOM 719 C CA . CYS A 1 91 ? -2.187 7.003 -2.741 1.00 98.75 91 CYS A CA 1
ATOM 720 C C . CYS A 1 91 ? -1.538 5.679 -3.179 1.00 98.75 91 CYS A C 1
ATOM 722 O O . CYS A 1 91 ? -1.381 5.451 -4.377 1.00 98.75 91 CYS A O 1
ATOM 724 N N . VAL A 1 92 ? -1.220 4.779 -2.237 1.00 98.81 92 VAL A N 1
ATOM 725 C CA . VAL A 1 92 ? -0.670 3.445 -2.548 1.00 98.81 92 VAL A CA 1
ATOM 726 C C . VAL A 1 92 ? -1.624 2.641 -3.439 1.00 98.81 92 VAL A C 1
ATOM 728 O O . VAL A 1 92 ? -1.183 2.059 -4.428 1.00 98.81 92 VAL A O 1
ATOM 731 N N . ARG A 1 93 ? -2.932 2.645 -3.153 1.00 98.62 93 ARG A N 1
ATOM 732 C CA . ARG A 1 93 ? -3.929 1.950 -3.993 1.00 98.62 93 ARG A CA 1
ATOM 733 C C . ARG A 1 93 ? -4.080 2.566 -5.373 1.00 98.62 93 ARG A C 1
ATOM 735 O O . ARG A 1 93 ? -4.171 1.840 -6.355 1.00 98.62 93 ARG A O 1
ATOM 742 N N . GLU A 1 94 ? -4.070 3.889 -5.456 1.00 98.38 94 GLU A N 1
ATOM 743 C CA . GLU A 1 94 ? -4.078 4.591 -6.740 1.00 98.38 94 GLU A CA 1
ATOM 744 C C . GLU A 1 94 ? -2.845 4.219 -7.567 1.00 98.38 94 GLU A C 1
ATOM 746 O O . GLU A 1 94 ? -2.963 3.996 -8.768 1.00 98.38 94 GLU A O 1
ATOM 751 N N . GLN A 1 95 ? -1.674 4.077 -6.933 1.00 98.06 95 GLN A N 1
ATOM 752 C CA . GLN A 1 95 ? -0.470 3.634 -7.637 1.00 98.06 95 GLN A CA 1
ATOM 753 C C . GLN A 1 95 ? -0.572 2.174 -8.096 1.00 98.06 95 GLN A C 1
ATOM 755 O O . GLN A 1 95 ? -0.121 1.865 -9.192 1.00 98.06 95 GLN A O 1
ATOM 760 N N . ILE A 1 96 ? -1.208 1.286 -7.326 1.00 98.12 96 ILE A N 1
ATOM 761 C CA . ILE A 1 96 ? -1.499 -0.088 -7.772 1.00 98.12 96 ILE A CA 1
ATOM 762 C C . ILE A 1 96 ? -2.345 -0.081 -9.054 1.00 98.12 96 ILE A C 1
ATOM 764 O O . ILE A 1 96 ? -2.008 -0.759 -10.022 1.00 98.12 96 ILE A O 1
ATOM 768 N N . PHE A 1 97 ? -3.425 0.704 -9.076 1.00 97.75 97 PHE A N 1
ATOM 769 C CA . PHE A 1 97 ? -4.320 0.811 -10.234 1.00 97.75 97 PHE A CA 1
ATOM 770 C C . PHE A 1 97 ? -3.603 1.432 -11.434 1.00 97.75 97 PHE A C 1
ATOM 772 O O . PHE A 1 97 ? -3.731 0.947 -12.556 1.00 97.75 97 PHE A O 1
ATOM 779 N N . TYR A 1 98 ? -2.772 2.446 -11.192 1.00 96.94 98 TYR A N 1
ATOM 780 C CA . TYR A 1 98 ? -1.915 3.036 -12.211 1.00 96.94 98 TYR A CA 1
ATOM 781 C C . TYR A 1 98 ? -0.949 2.009 -12.829 1.00 96.94 98 TYR A C 1
ATOM 783 O O . TYR A 1 98 ? -0.881 1.894 -14.052 1.00 96.94 98 TYR A O 1
ATOM 791 N N . LEU A 1 99 ? -0.249 1.218 -12.008 1.00 96.56 99 LEU A N 1
ATOM 792 C CA . LEU A 1 99 ? 0.699 0.207 -12.490 1.00 96.56 99 LEU A CA 1
ATOM 793 C C . LEU A 1 99 ? 0.025 -0.882 -13.329 1.00 96.56 99 LEU A C 1
ATOM 795 O O . LEU A 1 99 ? 0.611 -1.337 -14.303 1.00 96.56 99 LEU A O 1
ATOM 799 N N . ARG A 1 100 ? -1.218 -1.258 -13.017 1.00 96.19 100 ARG A N 1
ATOM 800 C CA . ARG A 1 100 ? -1.986 -2.228 -13.821 1.00 96.19 100 ARG A CA 1
ATOM 801 C C . ARG A 1 100 ? -2.371 -1.723 -15.206 1.00 96.19 100 ARG A C 1
ATOM 803 O O . ARG A 1 100 ? -2.647 -2.534 -16.085 1.00 96.19 100 ARG A O 1
ATOM 810 N N . ARG A 1 101 ? -2.421 -0.405 -15.415 1.00 94.06 101 ARG A N 1
ATOM 811 C CA . ARG A 1 101 ? -2.619 0.178 -16.754 1.00 94.06 101 ARG A CA 1
ATOM 812 C C . ARG A 1 101 ? -1.335 0.200 -17.564 1.00 94.06 101 ARG A C 1
ATOM 814 O O . ARG A 1 101 ? -1.397 0.261 -18.791 1.00 94.06 101 ARG A O 1
ATOM 821 N N . LEU A 1 102 ? -0.197 0.227 -16.878 1.00 93.62 102 LEU A N 1
ATOM 822 C CA . LEU A 1 102 ? 1.085 0.532 -17.474 1.00 93.62 102 LEU A CA 1
ATOM 823 C C . LEU A 1 102 ? 1.640 -0.707 -18.207 1.00 93.62 102 LEU A C 1
ATOM 825 O O . LEU A 1 102 ? 1.739 -1.777 -17.604 1.00 93.62 102 LEU A O 1
ATOM 829 N N . PRO A 1 103 ? 2.014 -0.597 -19.495 1.00 89.56 103 PRO A N 1
ATOM 830 C CA . PRO A 1 103 ? 2.673 -1.691 -20.201 1.00 89.56 103 PRO A CA 1
ATOM 831 C C . PRO A 1 103 ? 4.000 -2.077 -19.538 1.00 89.56 103 PRO A C 1
ATOM 833 O O . PRO A 1 103 ? 4.713 -1.216 -19.013 1.00 89.56 103 PRO A O 1
ATOM 836 N N . HIS A 1 104 ? 4.372 -3.356 -19.625 1.00 89.38 104 HIS A N 1
ATOM 837 C CA . HIS A 1 104 ? 5.672 -3.830 -19.144 1.00 89.38 104 HIS A CA 1
ATOM 838 C C . HIS A 1 104 ? 6.826 -3.051 -19.790 1.00 89.38 104 HIS A C 1
ATOM 840 O O . HIS A 1 104 ? 6.810 -2.779 -20.991 1.00 89.38 104 HIS A O 1
ATOM 846 N N . ASN A 1 105 ? 7.839 -2.725 -18.987 1.00 86.38 105 ASN A N 1
ATOM 847 C CA . ASN A 1 105 ? 9.044 -1.982 -19.357 1.00 86.38 105 ASN A CA 1
ATOM 848 C C . ASN A 1 105 ? 8.790 -0.592 -19.960 1.00 86.38 105 ASN A C 1
ATOM 850 O O . ASN A 1 105 ? 9.651 -0.056 -20.658 1.00 86.38 105 ASN A O 1
ATOM 854 N N . SER A 1 106 ? 7.628 0.009 -19.695 1.00 88.31 106 SER A N 1
ATOM 855 C CA . SER A 1 106 ? 7.375 1.400 -20.070 1.00 88.31 106 SER A CA 1
ATOM 856 C C . SER A 1 106 ? 7.798 2.369 -18.967 1.00 88.31 106 SER A C 1
ATOM 858 O O . SER A 1 106 ? 7.908 2.012 -17.792 1.00 88.31 106 SER A O 1
ATOM 860 N N . GLU A 1 107 ? 8.073 3.614 -19.349 1.00 89.12 107 GLU A N 1
ATOM 861 C CA . GLU A 1 107 ? 8.377 4.657 -18.377 1.00 89.12 107 GLU A CA 1
ATOM 862 C C . GLU A 1 107 ? 7.092 5.166 -17.711 1.00 89.12 107 GLU A C 1
ATOM 864 O O . GLU A 1 107 ? 6.114 5.459 -18.407 1.00 89.12 107 GLU A O 1
ATOM 869 N N . PRO A 1 108 ? 7.073 5.314 -16.374 1.00 93.94 108 PRO A N 1
ATOM 870 C CA . PRO A 1 108 ? 5.919 5.874 -15.702 1.00 93.94 108 PRO A CA 1
ATOM 871 C C . PRO A 1 108 ? 5.813 7.382 -15.959 1.00 93.94 108 PRO A C 1
ATOM 873 O O . PRO A 1 108 ? 6.790 8.062 -16.279 1.00 93.94 108 PRO A O 1
ATOM 876 N N . ALA A 1 109 ? 4.619 7.930 -15.750 1.00 93.69 109 ALA A N 1
ATOM 877 C CA . ALA A 1 109 ? 4.372 9.359 -15.822 1.00 93.69 109 ALA A CA 1
ATOM 878 C C . ALA A 1 109 ? 5.262 10.108 -14.808 1.00 93.69 109 ALA A C 1
ATOM 880 O O . ALA A 1 109 ? 5.488 9.596 -13.707 1.00 93.69 109 ALA A O 1
ATOM 881 N N . PRO A 1 110 ? 5.705 11.348 -15.099 1.00 93.19 110 PRO A N 1
ATOM 882 C CA . PRO A 1 110 ? 6.597 12.101 -14.208 1.00 93.19 110 PRO A CA 1
ATOM 883 C C . PRO A 1 110 ? 6.065 12.284 -12.778 1.00 93.19 110 PRO A C 1
ATOM 885 O O . PRO A 1 110 ? 6.838 12.442 -11.837 1.00 93.19 110 PRO A O 1
ATOM 888 N N . SER A 1 111 ? 4.742 12.247 -12.600 1.00 94.56 111 SER A N 1
ATOM 889 C CA . SER A 1 111 ? 4.079 12.361 -11.300 1.00 94.56 111 SER A CA 1
ATOM 890 C C . SER A 1 111 ? 4.142 11.088 -10.448 1.00 94.56 111 SER A C 1
ATOM 892 O O . SER A 1 111 ? 3.917 11.177 -9.243 1.00 94.56 111 SER A O 1
ATOM 894 N N . TYR A 1 112 ? 4.463 9.925 -11.023 1.00 96.06 112 TYR A N 1
ATOM 895 C CA . TYR A 1 112 ? 4.491 8.641 -10.314 1.00 96.06 112 TYR A CA 1
ATOM 896 C C . TYR A 1 112 ? 5.467 8.660 -9.133 1.00 96.06 112 TYR A C 1
ATOM 898 O O . TYR A 1 112 ? 5.072 8.433 -7.988 1.00 96.06 112 TYR A O 1
ATOM 906 N N . TYR A 1 113 ? 6.731 9.009 -9.393 1.00 95.88 113 TYR A N 1
ATOM 907 C CA . TYR A 1 113 ? 7.774 9.028 -8.369 1.00 95.88 113 TYR A CA 1
ATOM 908 C C . TYR A 1 113 ? 7.464 9.976 -7.206 1.00 95.88 113 TYR A C 1
ATOM 910 O O . TYR A 1 113 ? 7.404 9.487 -6.080 1.00 95.88 113 TYR A O 1
ATOM 918 N N . PRO A 1 114 ? 7.235 11.292 -7.401 1.00 97.25 114 PRO A N 1
ATOM 919 C CA . PRO A 1 114 ? 7.027 12.202 -6.275 1.00 97.25 114 PRO A CA 1
ATOM 920 C C . PRO A 1 114 ? 5.798 11.830 -5.438 1.00 97.25 114 PRO A C 1
ATOM 922 O O . PRO A 1 114 ? 5.836 11.941 -4.213 1.00 97.25 114 PRO A O 1
ATOM 925 N N . ARG A 1 115 ? 4.722 11.341 -6.071 1.00 97.88 115 ARG A N 1
ATOM 926 C CA . ARG A 1 115 ? 3.518 10.901 -5.354 1.00 97.88 115 ARG A CA 1
ATOM 927 C C . ARG A 1 115 ? 3.782 9.661 -4.510 1.00 97.88 115 ARG A C 1
ATOM 929 O O . ARG A 1 115 ? 3.389 9.627 -3.342 1.00 97.88 115 ARG A O 1
ATOM 936 N N . LEU A 1 116 ? 4.440 8.657 -5.088 1.00 98.06 116 LEU A N 1
ATOM 937 C CA . LEU A 1 116 ? 4.691 7.408 -4.387 1.00 98.06 116 LEU A CA 1
ATOM 938 C C . LEU A 1 116 ? 5.768 7.562 -3.307 1.00 98.06 116 LEU A C 1
ATOM 940 O O . LEU A 1 116 ? 5.568 7.073 -2.199 1.00 98.06 116 LEU A O 1
ATOM 944 N N . PHE A 1 117 ? 6.854 8.294 -3.580 1.00 98.12 117 PHE A N 1
ATOM 945 C CA . PHE A 1 117 ? 7.858 8.636 -2.569 1.00 98.12 117 PHE A CA 1
ATOM 946 C C . PHE A 1 117 ? 7.222 9.368 -1.389 1.00 98.12 117 PHE A C 1
ATOM 948 O O . PHE A 1 117 ? 7.367 8.915 -0.260 1.00 98.12 117 PHE A O 1
ATOM 955 N N . GLY A 1 118 ? 6.431 10.418 -1.637 1.00 98.19 118 GLY A N 1
ATOM 956 C CA . GLY A 1 118 ? 5.775 11.163 -0.560 1.00 98.19 118 GLY A CA 1
ATOM 957 C C . GLY A 1 118 ? 4.855 10.295 0.308 1.00 98.19 118 GLY A C 1
ATOM 958 O O . GLY A 1 118 ? 4.856 10.422 1.534 1.00 98.19 118 GLY A O 1
ATOM 959 N N . ALA A 1 119 ? 4.098 9.377 -0.304 1.00 98.69 119 ALA A N 1
ATOM 960 C CA . ALA A 1 119 ? 3.248 8.447 0.435 1.00 98.69 119 ALA A CA 1
ATOM 961 C C . ALA A 1 119 ? 4.066 7.433 1.251 1.00 98.69 119 ALA A C 1
ATOM 963 O O . ALA A 1 119 ? 3.790 7.238 2.435 1.00 98.69 119 ALA A O 1
ATOM 964 N N . LEU A 1 120 ? 5.078 6.812 0.642 1.00 98.44 120 LEU A N 1
ATOM 965 C CA . LEU A 1 120 ? 5.911 5.809 1.302 1.00 98.44 120 LEU A CA 1
ATOM 966 C C . LEU A 1 120 ? 6.776 6.411 2.413 1.00 98.44 120 LEU A C 1
ATOM 968 O O . LEU A 1 120 ? 6.851 5.821 3.486 1.00 98.44 120 LEU A O 1
ATOM 972 N N . ASP A 1 121 ? 7.367 7.587 2.206 1.00 97.81 121 ASP A N 1
ATOM 973 C CA . ASP A 1 121 ? 8.147 8.293 3.230 1.00 97.81 121 ASP A CA 1
ATOM 974 C C . ASP A 1 121 ? 7.278 8.637 4.441 1.00 97.81 121 ASP A C 1
ATOM 976 O O . ASP A 1 121 ? 7.697 8.444 5.584 1.00 97.81 121 ASP A O 1
ATOM 980 N N . CYS A 1 122 ? 6.038 9.083 4.207 1.00 98.44 122 CYS A N 1
ATOM 981 C CA . CYS A 1 122 ? 5.068 9.295 5.275 1.00 98.44 122 CYS A CA 1
ATOM 982 C C . CYS A 1 122 ? 4.791 7.992 6.039 1.00 98.44 122 CYS A C 1
ATOM 984 O O . CYS A 1 122 ? 4.901 7.972 7.263 1.00 98.44 122 CYS A O 1
ATOM 986 N N . ILE A 1 123 ? 4.503 6.889 5.341 1.00 98.56 123 ILE A N 1
ATOM 987 C CA . ILE A 1 123 ? 4.221 5.593 5.978 1.00 98.56 123 ILE A CA 1
ATOM 988 C C . ILE A 1 123 ? 5.431 5.097 6.777 1.00 98.56 123 ILE A C 1
ATOM 990 O O . ILE A 1 123 ? 5.282 4.695 7.930 1.00 98.56 123 ILE A O 1
ATOM 994 N N . VAL A 1 124 ? 6.637 5.131 6.206 1.00 95.75 124 VAL A N 1
ATOM 995 C CA . VAL A 1 124 ? 7.866 4.681 6.876 1.00 95.75 124 VAL A CA 1
ATOM 996 C C . VAL A 1 124 ? 8.134 5.521 8.123 1.00 95.75 124 VAL A C 1
ATOM 998 O O . VAL A 1 124 ? 8.385 4.958 9.186 1.00 95.75 124 VAL A O 1
ATOM 1001 N N . LYS A 1 125 ? 8.026 6.850 8.024 1.00 97.25 125 LYS A N 1
ATOM 1002 C CA . LYS A 1 125 ? 8.255 7.763 9.149 1.00 97.25 125 LYS A CA 1
ATOM 1003 C C . LYS A 1 125 ? 7.239 7.581 10.275 1.00 97.25 125 LYS A C 1
ATOM 1005 O O . LYS A 1 125 ? 7.607 7.630 11.442 1.00 97.25 125 LYS A O 1
ATOM 1010 N N . GLU A 1 126 ? 5.967 7.401 9.949 1.00 98.19 126 GLU A N 1
ATOM 1011 C CA . GLU A 1 126 ? 4.917 7.289 10.965 1.00 98.19 126 GLU A CA 1
ATOM 1012 C C . GLU A 1 126 ? 4.841 5.874 11.563 1.00 98.19 126 GLU A C 1
ATOM 1014 O O . GLU A 1 126 ? 4.492 5.714 12.726 1.00 98.19 126 GLU A O 1
ATOM 1019 N N . SER A 1 127 ? 5.238 4.837 10.818 1.00 96.50 127 SER A N 1
ATOM 1020 C CA . SER A 1 127 ? 5.173 3.432 11.264 1.00 96.50 127 SER A CA 1
ATOM 1021 C C . SER A 1 127 ? 6.183 3.035 12.349 1.00 96.50 127 SER A C 1
ATOM 1023 O O . SER A 1 127 ? 6.138 1.901 12.838 1.00 96.50 127 SER A O 1
ATOM 1025 N N . PHE A 1 128 ? 7.036 3.960 12.797 1.00 93.69 128 PHE A N 1
ATOM 1026 C CA . PHE A 1 128 ? 7.766 3.806 14.059 1.00 93.69 128 PHE A CA 1
ATOM 1027 C C . PHE A 1 128 ? 6.824 3.836 15.277 1.00 93.69 128 PHE A C 1
ATOM 1029 O O . PHE A 1 128 ? 7.079 3.132 16.256 1.00 93.69 128 PHE A O 1
ATOM 1036 N N . ASP A 1 129 ? 5.705 4.562 15.196 1.00 96.62 129 ASP A N 1
ATOM 1037 C CA . ASP A 1 129 ? 4.654 4.588 16.219 1.00 96.62 129 ASP A CA 1
ATOM 1038 C C . ASP A 1 129 ? 3.748 3.347 16.107 1.00 96.62 129 ASP A C 1
ATOM 1040 O O . ASP A 1 129 ? 3.203 3.039 15.045 1.00 96.62 129 ASP A O 1
ATOM 1044 N N . GLU A 1 130 ? 3.571 2.625 17.216 1.00 96.75 130 GLU A N 1
ATOM 1045 C CA . GLU A 1 130 ? 2.718 1.435 17.286 1.00 96.75 130 GLU A CA 1
ATOM 1046 C C . GLU A 1 130 ? 1.248 1.728 16.989 1.00 96.75 130 GLU A C 1
ATOM 1048 O O . GLU A 1 130 ? 0.595 0.945 16.295 1.00 96.75 130 GLU A O 1
ATOM 1053 N N . ASP A 1 131 ? 0.722 2.857 17.456 1.00 96.81 131 ASP A N 1
ATOM 1054 C CA . ASP A 1 131 ? -0.680 3.193 17.230 1.00 96.81 131 ASP A CA 1
ATOM 1055 C C . ASP A 1 131 ? -0.938 3.546 15.765 1.00 96.81 131 ASP A C 1
ATOM 1057 O O . ASP A 1 131 ? -2.003 3.228 15.226 1.00 96.81 131 ASP A O 1
ATOM 1061 N N . TYR A 1 132 ? 0.050 4.148 15.093 1.00 98.19 132 TYR A N 1
ATOM 1062 C CA . TYR A 1 132 ? -0.001 4.325 13.645 1.00 98.19 132 TYR A CA 1
ATOM 1063 C C . TYR A 1 132 ? -0.000 2.970 12.932 1.00 98.19 132 TYR A C 1
ATOM 1065 O O . TYR A 1 132 ? -0.819 2.754 12.037 1.00 98.19 132 TYR A O 1
ATOM 1073 N N . ARG A 1 133 ? 0.865 2.027 13.343 1.00 98.19 133 ARG A N 1
ATOM 1074 C CA . ARG A 1 133 ? 0.895 0.677 12.752 1.00 98.19 133 ARG A CA 1
ATOM 1075 C C . ARG A 1 133 ? -0.460 -0.014 12.853 1.00 98.19 133 ARG A C 1
ATOM 1077 O O . ARG A 1 133 ? -0.918 -0.562 11.855 1.00 98.19 133 ARG A O 1
ATOM 1084 N N . LYS A 1 134 ? -1.124 0.053 14.012 1.00 97.38 134 LYS A N 1
ATOM 1085 C CA . LYS A 1 134 ? -2.460 -0.536 14.217 1.00 97.38 134 LYS A CA 1
ATOM 1086 C C . LYS A 1 134 ? -3.467 -0.002 13.198 1.00 97.38 134 LYS A C 1
ATOM 1088 O O . LYS A 1 134 ? -4.088 -0.785 12.485 1.00 97.38 134 LYS A O 1
ATOM 1093 N N . VAL A 1 135 ? -3.585 1.320 13.055 1.00 98.25 135 VAL A N 1
ATOM 1094 C CA . VAL A 1 135 ? -4.546 1.902 12.099 1.00 98.25 135 VAL A CA 1
ATOM 1095 C C . VAL A 1 135 ? -4.144 1.690 10.639 1.00 98.25 135 VAL A C 1
ATOM 1097 O O . VAL A 1 135 ? -5.013 1.515 9.793 1.00 98.25 135 VAL A O 1
ATOM 1100 N N . ALA A 1 136 ? -2.847 1.652 10.329 1.00 98.50 136 ALA A N 1
ATOM 1101 C CA . ALA A 1 136 ? -2.348 1.329 8.995 1.00 98.50 136 ALA A CA 1
ATOM 1102 C C . ALA A 1 136 ? -2.701 -0.114 8.593 1.00 98.50 136 ALA A C 1
ATOM 1104 O O . ALA A 1 136 ? -3.107 -0.359 7.456 1.00 98.50 136 ALA A O 1
ATOM 1105 N N . ILE A 1 137 ? -2.601 -1.062 9.531 1.00 98.31 137 ILE A N 1
ATOM 1106 C CA . ILE A 1 137 ? -3.025 -2.453 9.331 1.00 98.31 137 ILE A CA 1
ATOM 1107 C C . ILE A 1 137 ? -4.540 -2.531 9.100 1.00 98.31 137 ILE A C 1
ATOM 1109 O O . ILE A 1 137 ? -4.953 -3.196 8.154 1.00 98.31 137 ILE A O 1
ATOM 1113 N N . ILE A 1 138 ? -5.355 -1.817 9.889 1.00 98.12 138 ILE A N 1
ATOM 1114 C CA . ILE A 1 138 ? -6.818 -1.727 9.682 1.00 98.12 138 ILE A CA 1
ATOM 1115 C C . ILE A 1 138 ? -7.137 -1.185 8.285 1.00 98.12 138 ILE A C 1
ATOM 1117 O O . ILE A 1 138 ? -8.020 -1.681 7.591 1.00 98.12 138 ILE A O 1
ATOM 1121 N N . LEU A 1 139 ? -6.373 -0.189 7.838 1.00 98.62 139 LEU A N 1
ATOM 1122 C CA . LEU A 1 139 ? -6.460 0.365 6.494 1.00 98.62 139 LEU A CA 1
ATOM 1123 C C . LEU A 1 139 ? -5.827 -0.538 5.429 1.00 98.62 139 LEU A C 1
ATOM 1125 O O . LEU A 1 139 ? -5.544 -0.032 4.353 1.00 98.62 139 LEU A O 1
ATOM 1129 N N . GLY A 1 140 ? -5.573 -1.827 5.670 1.00 98.00 140 GLY A N 1
ATOM 1130 C CA . GLY A 1 140 ? -5.122 -2.790 4.655 1.00 98.00 140 GLY A CA 1
ATOM 1131 C C . GLY A 1 140 ? -3.807 -2.424 3.955 1.00 98.00 140 GLY A C 1
ATOM 1132 O O . GLY A 1 140 ? -3.614 -2.749 2.777 1.00 98.00 140 GLY A O 1
ATOM 1133 N N . LEU A 1 141 ? -2.920 -1.672 4.621 1.00 98.25 141 LEU A N 1
ATOM 1134 C CA . LEU A 1 141 ? -1.652 -1.245 4.018 1.00 98.25 141 LEU A CA 1
ATOM 1135 C C . LEU A 1 141 ? -0.682 -2.406 3.804 1.00 98.25 141 LEU A C 1
ATOM 1137 O O . LEU A 1 141 ? 0.133 -2.332 2.892 1.00 98.25 141 LEU A O 1
ATOM 1141 N N . VAL A 1 142 ? -0.762 -3.470 4.603 1.00 97.31 142 VAL A N 1
ATOM 1142 C CA . VAL A 1 142 ? 0.135 -4.630 4.476 1.00 97.31 142 VAL A CA 1
ATOM 1143 C C . VAL A 1 142 ? -0.054 -5.296 3.112 1.00 97.31 142 VAL A C 1
ATOM 1145 O O . VAL A 1 142 ? 0.905 -5.472 2.367 1.00 97.31 142 VAL A O 1
ATOM 1148 N N . GLU A 1 143 ? -1.299 -5.591 2.751 1.00 97.25 143 GLU A N 1
ATOM 1149 C CA . GLU A 1 143 ? -1.690 -6.205 1.484 1.00 97.25 143 GLU A CA 1
ATOM 1150 C C . GLU A 1 143 ? -1.453 -5.246 0.315 1.00 97.25 143 GLU A C 1
ATOM 1152 O O . GLU A 1 143 ? -0.938 -5.643 -0.727 1.00 97.25 143 GLU A O 1
ATOM 1157 N N . SER A 1 144 ? -1.770 -3.960 0.500 1.00 98.50 144 SER A N 1
ATOM 1158 C CA . SER A 1 144 ? -1.581 -2.944 -0.543 1.00 98.50 144 SER A CA 1
ATOM 1159 C C . SER A 1 144 ? -0.096 -2.735 -0.873 1.00 98.50 144 SER A C 1
ATOM 1161 O O . SER A 1 144 ? 0.274 -2.614 -2.035 1.00 98.50 144 SER A O 1
ATOM 1163 N N . LEU A 1 145 ? 0.785 -2.723 0.129 1.00 98.50 145 LEU A N 1
ATOM 1164 C CA . LEU A 1 145 ? 2.230 -2.601 -0.083 1.00 98.50 145 LEU A CA 1
ATOM 1165 C C . LEU A 1 145 ? 2.839 -3.880 -0.671 1.00 98.50 145 LEU A C 1
ATOM 1167 O O . LEU A 1 145 ? 3.758 -3.790 -1.485 1.00 98.50 145 LEU A O 1
ATOM 1171 N N . ALA A 1 146 ? 2.325 -5.055 -0.297 1.00 97.38 146 ALA A N 1
ATOM 1172 C CA . ALA A 1 146 ? 2.726 -6.319 -0.907 1.00 97.38 146 ALA A CA 1
ATOM 1173 C C . ALA A 1 146 ? 2.399 -6.339 -2.403 1.00 97.38 146 ALA A C 1
ATOM 1175 O O . ALA A 1 146 ? 3.281 -6.594 -3.222 1.00 97.38 146 ALA A O 1
ATOM 1176 N N . GLU A 1 147 ? 1.162 -5.995 -2.762 1.00 98.44 147 GLU A N 1
ATOM 1177 C CA . GLU A 1 147 ? 0.728 -5.906 -4.155 1.00 98.44 147 GLU A CA 1
ATOM 1178 C C . GLU A 1 147 ? 1.510 -4.854 -4.936 1.00 98.44 147 GLU A C 1
ATOM 1180 O O . GLU A 1 147 ? 1.931 -5.110 -6.062 1.00 98.44 147 GLU A O 1
ATOM 1185 N N . LEU A 1 148 ? 1.748 -3.687 -4.329 1.00 98.50 148 LEU A N 1
ATOM 1186 C CA . LEU A 1 148 ? 2.557 -2.639 -4.937 1.00 98.50 148 LEU A CA 1
ATOM 1187 C C . LEU A 1 148 ? 3.963 -3.154 -5.269 1.00 98.50 148 LEU A C 1
ATOM 1189 O O . LEU A 1 148 ? 4.436 -2.913 -6.373 1.00 98.50 148 LEU A O 1
ATOM 1193 N N . LEU A 1 149 ? 4.619 -3.882 -4.358 1.00 97.31 149 LEU A N 1
ATOM 1194 C CA . LEU A 1 149 ? 5.949 -4.446 -4.614 1.00 97.31 149 LEU A CA 1
ATOM 1195 C C . LEU A 1 149 ? 5.930 -5.460 -5.764 1.00 97.31 149 LEU A C 1
ATOM 1197 O O . LEU A 1 149 ? 6.833 -5.459 -6.601 1.00 97.31 149 LEU A O 1
ATOM 1201 N N . VAL A 1 150 ? 4.909 -6.321 -5.793 1.00 97.31 150 VAL A N 1
ATOM 1202 C CA . VAL A 1 150 ? 4.728 -7.330 -6.843 1.00 97.31 150 VAL A CA 1
ATOM 1203 C C . VAL A 1 150 ? 4.547 -6.655 -8.201 1.00 97.31 150 VAL A C 1
ATOM 1205 O O . VAL A 1 150 ? 5.275 -6.972 -9.139 1.00 97.31 150 VAL A O 1
ATOM 1208 N N . LEU A 1 151 ? 3.626 -5.696 -8.309 1.00 97.69 151 LEU A N 1
ATOM 1209 C CA . LEU A 1 151 ? 3.368 -4.975 -9.556 1.00 97.69 151 LEU A CA 1
ATOM 1210 C C . LEU A 1 151 ? 4.556 -4.124 -9.995 1.00 97.69 151 LEU A C 1
ATOM 1212 O O . LEU A 1 151 ? 4.879 -4.108 -11.176 1.00 97.69 151 LEU A O 1
ATOM 1216 N N . GLU A 1 152 ? 5.234 -3.451 -9.069 1.00 96.50 152 GLU A N 1
ATOM 1217 C CA . GLU A 1 152 ? 6.396 -2.624 -9.394 1.00 96.50 152 GLU A CA 1
ATOM 1218 C C . GLU A 1 152 ? 7.521 -3.479 -10.004 1.00 96.50 152 GLU A C 1
ATOM 1220 O O . GLU A 1 152 ? 8.108 -3.086 -11.014 1.00 96.50 152 GLU A O 1
ATOM 1225 N N . LEU A 1 153 ? 7.753 -4.694 -9.486 1.00 94.75 153 LEU A N 1
ATOM 1226 C CA . LEU A 1 153 ? 8.693 -5.631 -10.102 1.00 94.75 153 LEU A CA 1
ATOM 1227 C C . LEU A 1 153 ? 8.174 -6.190 -11.437 1.00 94.75 153 LEU A C 1
ATOM 1229 O O . LEU A 1 153 ? 8.956 -6.352 -12.366 1.00 94.75 153 LEU A O 1
ATOM 1233 N N . ILE A 1 154 ? 6.881 -6.500 -11.555 1.00 95.25 154 ILE A N 1
ATOM 1234 C CA . ILE A 1 154 ? 6.288 -7.021 -12.799 1.00 95.25 154 ILE A CA 1
ATOM 1235 C C . ILE A 1 154 ? 6.365 -5.996 -13.939 1.00 95.25 154 ILE A C 1
ATOM 1237 O O . ILE A 1 154 ? 6.596 -6.364 -15.091 1.00 95.25 154 ILE A O 1
ATOM 1241 N N . VAL A 1 155 ? 6.128 -4.721 -13.637 1.00 95.19 155 VAL A N 1
ATOM 1242 C CA . VAL A 1 155 ? 6.045 -3.661 -14.643 1.00 95.19 155 VAL A CA 1
ATOM 1243 C C . VAL A 1 155 ? 7.430 -3.169 -15.042 1.00 95.19 155 VAL A C 1
ATOM 1245 O O . VAL A 1 155 ? 7.659 -2.967 -16.229 1.00 95.19 155 VAL A O 1
ATOM 1248 N N . PHE A 1 156 ? 8.355 -2.999 -14.094 1.00 94.19 156 PHE A N 1
ATOM 1249 C CA . PHE A 1 156 ? 9.654 -2.375 -14.376 1.00 94.19 156 PHE A CA 1
ATOM 1250 C C . PHE A 1 156 ? 10.847 -3.336 -14.360 1.00 94.19 156 PHE A C 1
ATOM 1252 O O . PHE A 1 156 ? 11.931 -2.954 -14.792 1.00 94.19 156 PHE A O 1
ATOM 1259 N N . ASP A 1 157 ? 10.676 -4.557 -13.851 1.00 92.75 157 ASP A N 1
ATOM 1260 C CA . ASP A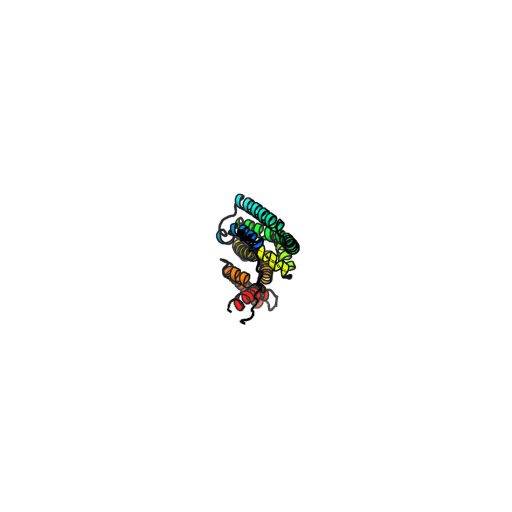 1 157 ? 11.727 -5.566 -13.686 1.00 92.75 157 ASP A CA 1
ATOM 1261 C C . ASP A 1 157 ? 12.967 -5.037 -12.943 1.00 92.75 157 ASP A C 1
ATOM 1263 O O . ASP A 1 157 ? 12.846 -4.589 -11.803 1.00 92.75 157 ASP A O 1
ATOM 1267 N N . PHE A 1 158 ? 14.168 -5.056 -13.520 1.00 88.12 158 PHE A N 1
ATOM 1268 C CA . PHE A 1 158 ? 15.371 -4.498 -12.891 1.00 88.12 158 PHE A CA 1
ATOM 1269 C C . PHE A 1 158 ? 15.945 -3.355 -13.731 1.00 88.12 158 PHE A C 1
ATOM 1271 O O . PHE A 1 158 ? 16.974 -3.513 -14.388 1.00 88.12 158 PHE A O 1
ATOM 1278 N N . PRO A 1 159 ? 15.288 -2.182 -13.723 1.00 80.00 159 PRO A N 1
ATOM 1279 C CA . PRO A 1 159 ? 15.735 -1.059 -14.522 1.00 80.00 159 PRO A CA 1
ATOM 1280 C C . PRO A 1 159 ? 17.019 -0.477 -13.923 1.00 80.00 159 PRO A C 1
ATOM 1282 O O . PRO A 1 159 ? 17.269 -0.546 -12.717 1.00 80.00 159 PRO A O 1
ATOM 1285 N N . THR A 1 160 ? 17.829 0.160 -14.765 1.00 74.69 160 THR A N 1
ATOM 1286 C CA . THR A 1 160 ? 19.073 0.823 -14.339 1.00 74.69 160 THR A CA 1
ATOM 1287 C C . THR A 1 160 ? 18.821 2.073 -13.490 1.00 74.69 160 THR A C 1
ATOM 1289 O O . THR A 1 160 ? 19.713 2.521 -12.769 1.00 74.69 160 THR A O 1
ATOM 1292 N N . ARG A 1 161 ? 17.606 2.632 -13.553 1.00 78.00 161 ARG A N 1
ATOM 1293 C CA . ARG A 1 161 ? 17.172 3.809 -12.791 1.00 78.00 161 ARG A CA 1
ATOM 1294 C C . ARG A 1 161 ? 17.144 3.530 -11.285 1.00 78.00 161 ARG A C 1
ATOM 1296 O O . ARG A 1 161 ? 16.578 2.541 -10.817 1.00 78.00 161 ARG A O 1
ATOM 1303 N N . ASN A 1 162 ? 17.734 4.439 -10.511 1.00 81.06 162 ASN A N 1
ATOM 1304 C CA . ASN A 1 162 ? 17.903 4.280 -9.064 1.00 81.06 162 ASN A CA 1
ATOM 1305 C C . ASN A 1 162 ? 16.589 4.442 -8.283 1.00 81.06 162 ASN A C 1
ATOM 1307 O O . ASN A 1 162 ? 16.467 3.938 -7.166 1.00 81.06 162 ASN A O 1
ATOM 1311 N N . GLU A 1 163 ? 15.599 5.116 -8.861 1.00 88.75 163 GLU A N 1
ATOM 1312 C CA . GLU A 1 163 ? 14.314 5.432 -8.248 1.00 88.75 163 GLU A CA 1
ATOM 1313 C C . GLU A 1 163 ? 13.534 4.164 -7.891 1.00 88.75 163 GLU A C 1
ATOM 1315 O O . GLU A 1 163 ? 13.072 4.035 -6.760 1.00 88.75 163 GLU A O 1
ATOM 1320 N N . HIS A 1 164 ? 13.474 3.182 -8.795 1.00 89.00 164 HIS A N 1
ATOM 1321 C CA . HIS A 1 164 ? 12.811 1.892 -8.560 1.00 89.00 164 HIS A CA 1
ATOM 1322 C C . HIS A 1 164 ? 13.429 1.136 -7.382 1.00 89.00 164 HIS A C 1
ATOM 1324 O O . HIS A 1 164 ? 12.734 0.632 -6.498 1.00 89.00 164 HIS A O 1
ATOM 1330 N N . ARG A 1 165 ? 14.764 1.128 -7.300 1.00 87.75 165 ARG A N 1
ATOM 1331 C CA . ARG A 1 165 ? 15.482 0.532 -6.167 1.00 87.75 165 ARG A CA 1
ATOM 1332 C C . ARG A 1 165 ? 15.129 1.233 -4.854 1.00 87.75 165 ARG A C 1
ATOM 1334 O O . ARG A 1 165 ? 14.963 0.564 -3.835 1.00 87.75 165 ARG A O 1
ATOM 1341 N N . SER A 1 166 ? 15.027 2.558 -4.864 1.00 87.38 166 SER A N 1
ATOM 1342 C CA . SER A 1 166 ? 14.652 3.347 -3.686 1.00 87.38 166 SER A CA 1
ATOM 1343 C C . SER A 1 166 ? 13.197 3.115 -3.272 1.00 87.38 166 SER A C 1
ATOM 1345 O O . SER A 1 166 ? 12.939 2.904 -2.089 1.00 87.38 166 SER A O 1
ATOM 1347 N N . LEU A 1 167 ? 12.262 3.043 -4.224 1.00 92.94 167 LEU A N 1
ATOM 1348 C CA . LEU A 1 167 ? 10.862 2.701 -3.961 1.00 92.94 167 LEU A CA 1
ATOM 1349 C C . LEU A 1 167 ? 10.732 1.316 -3.321 1.00 92.94 167 LEU A C 1
ATOM 1351 O O . LEU A 1 167 ? 10.112 1.187 -2.267 1.00 92.94 167 LEU A O 1
ATOM 1355 N N . ARG A 1 168 ? 11.390 0.292 -3.885 1.00 93.62 168 ARG A N 1
ATOM 1356 C CA . ARG A 1 168 ? 11.407 -1.067 -3.315 1.00 93.62 168 ARG A CA 1
ATOM 1357 C C . ARG A 1 168 ? 11.897 -1.075 -1.876 1.00 93.62 168 ARG A C 1
ATOM 1359 O O . ARG A 1 168 ? 11.289 -1.733 -1.042 1.00 93.62 168 ARG A O 1
ATOM 1366 N N . LYS A 1 169 ? 12.962 -0.325 -1.569 1.00 87.06 169 LYS A N 1
ATOM 1367 C CA . LYS A 1 169 ? 13.483 -0.186 -0.198 1.00 87.06 169 LYS A CA 1
ATOM 1368 C C . LYS A 1 169 ? 12.470 0.457 0.746 1.00 87.06 169 LYS A C 1
ATOM 1370 O O . LYS A 1 169 ? 12.330 -0.000 1.873 1.00 87.06 169 LYS A O 1
ATOM 1375 N N . LEU A 1 170 ? 11.764 1.496 0.310 1.00 91.06 170 LEU A N 1
ATOM 1376 C CA . LEU A 1 170 ? 10.756 2.147 1.143 1.00 91.06 170 LEU A CA 1
ATOM 1377 C C . LEU A 1 170 ? 9.544 1.243 1.393 1.00 91.06 170 LEU A C 1
ATOM 1379 O O . LEU A 1 170 ? 9.104 1.131 2.535 1.00 91.06 170 LEU A O 1
ATOM 1383 N N . ILE A 1 171 ? 9.056 0.540 0.365 1.00 96.00 171 ILE A N 1
ATOM 1384 C CA . ILE A 1 171 ? 7.981 -0.458 0.505 1.00 96.00 171 ILE A CA 1
ATOM 1385 C C . ILE A 1 171 ? 8.401 -1.546 1.501 1.00 96.00 171 ILE A C 1
ATO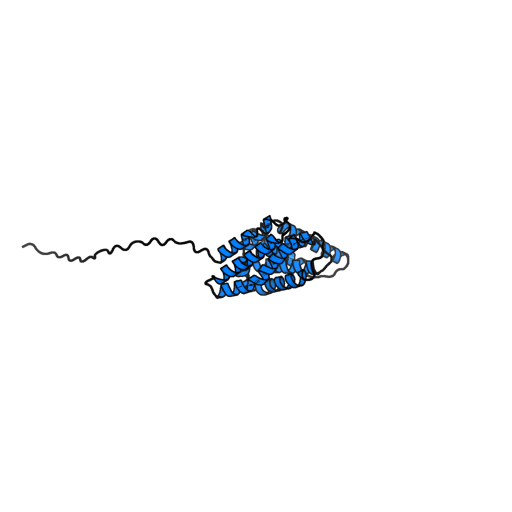M 1387 O O . ILE A 1 171 ? 7.672 -1.877 2.433 1.00 96.00 171 ILE A O 1
ATOM 1391 N N . ALA A 1 172 ? 9.616 -2.057 1.331 1.00 90.69 172 ALA A N 1
ATOM 1392 C CA . ALA A 1 172 ? 10.243 -3.052 2.184 1.00 90.69 172 ALA A CA 1
ATOM 1393 C C . ALA A 1 172 ? 10.342 -2.579 3.656 1.00 90.69 172 ALA A C 1
ATOM 1395 O O . ALA A 1 172 ? 9.927 -3.294 4.573 1.00 90.69 172 ALA A O 1
ATOM 1396 N N . ASN A 1 173 ? 10.802 -1.348 3.899 1.00 87.81 173 ASN A N 1
ATOM 1397 C CA . ASN A 1 173 ? 10.860 -0.754 5.239 1.00 87.81 173 ASN A CA 1
ATOM 1398 C C . ASN A 1 173 ? 9.467 -0.603 5.864 1.00 87.81 173 ASN A C 1
ATOM 1400 O O . ASN A 1 173 ? 9.269 -0.963 7.023 1.00 87.81 173 ASN A O 1
ATOM 1404 N N . ALA A 1 174 ? 8.487 -0.126 5.093 1.00 95.12 174 ALA A N 1
ATOM 1405 C CA . ALA A 1 174 ? 7.112 0.004 5.560 1.00 95.12 174 ALA A CA 1
ATOM 1406 C C . ALA A 1 174 ? 6.527 -1.360 5.966 1.00 95.12 174 ALA A C 1
ATOM 1408 O O . ALA A 1 174 ? 5.988 -1.492 7.063 1.00 95.12 174 ALA A O 1
ATOM 1409 N N . LEU A 1 175 ? 6.699 -2.398 5.140 1.00 95.38 175 LEU A N 1
ATOM 1410 C CA . LEU A 1 175 ? 6.266 -3.763 5.461 1.00 95.38 175 LEU A CA 1
ATOM 1411 C C . LEU A 1 175 ? 6.966 -4.322 6.710 1.00 95.38 175 LEU A C 1
ATOM 1413 O O . LEU A 1 175 ? 6.313 -4.962 7.535 1.00 95.38 175 LEU A O 1
ATOM 1417 N N . THR A 1 176 ? 8.263 -4.047 6.890 1.00 88.75 176 THR A N 1
ATOM 1418 C CA . THR A 1 176 ? 9.011 -4.431 8.105 1.00 88.75 176 THR A CA 1
ATOM 1419 C C . THR A 1 176 ? 8.372 -3.827 9.346 1.00 88.75 176 THR A C 1
ATOM 1421 O O . THR A 1 176 ? 8.050 -4.542 10.293 1.00 88.75 176 THR A O 1
ATOM 1424 N N . ASN A 1 177 ? 8.139 -2.514 9.320 1.00 92.81 177 ASN A N 1
ATOM 1425 C CA . ASN A 1 177 ? 7.563 -1.800 10.448 1.00 92.81 177 ASN A CA 1
ATOM 1426 C C . ASN A 1 177 ? 6.155 -2.326 10.745 1.00 92.81 177 ASN A C 1
ATOM 1428 O O . ASN A 1 177 ? 5.885 -2.737 11.868 1.00 92.81 177 ASN A O 1
ATOM 1432 N N . LEU A 1 178 ? 5.276 -2.404 9.740 1.00 94.19 178 LEU A N 1
ATOM 1433 C CA . LEU A 1 178 ? 3.883 -2.844 9.904 1.00 94.19 178 LEU A CA 1
ATOM 1434 C C . LEU A 1 178 ? 3.730 -4.309 10.345 1.00 94.19 178 LEU A C 1
ATOM 1436 O O . LEU A 1 178 ? 2.683 -4.687 10.867 1.00 94.19 178 LEU A O 1
ATOM 1440 N N . THR A 1 179 ? 4.741 -5.151 10.136 1.00 90.50 179 THR A N 1
ATOM 1441 C CA . THR A 1 179 ? 4.716 -6.560 10.566 1.00 90.50 179 THR A CA 1
ATOM 1442 C C . THR A 1 179 ? 5.475 -6.810 11.868 1.00 90.50 179 THR A C 1
ATOM 1444 O O . THR A 1 179 ? 5.408 -7.920 12.413 1.00 90.50 179 THR A O 1
ATOM 1447 N N . TYR A 1 180 ? 6.163 -5.801 12.409 1.00 88.75 180 TYR A N 1
ATOM 1448 C CA . TYR A 1 180 ? 6.885 -5.906 13.671 1.00 88.75 180 TYR A CA 1
ATOM 1449 C C . TYR A 1 180 ? 5.927 -6.253 14.817 1.00 88.75 180 TYR A C 1
ATOM 1451 O O . TYR A 1 180 ? 4.947 -5.552 15.061 1.00 88.75 180 TYR A O 1
ATOM 1459 N N . GLY A 1 181 ? 6.188 -7.374 15.497 1.00 85.38 181 GLY A N 1
ATOM 1460 C CA . GLY A 1 181 ? 5.326 -7.888 16.569 1.00 85.38 181 GLY A CA 1
ATOM 1461 C C . GLY A 1 181 ? 3.930 -8.359 16.128 1.00 85.38 181 GLY A C 1
ATOM 1462 O O . GLY A 1 181 ? 3.157 -8.788 16.975 1.00 85.38 181 GLY A O 1
ATOM 1463 N N . HIS A 1 182 ? 3.593 -8.330 14.830 1.00 88.62 182 HIS A N 1
ATOM 1464 C CA . HIS A 1 182 ? 2.242 -8.623 14.342 1.00 88.62 182 HIS A CA 1
ATOM 1465 C C . HIS A 1 182 ? 2.191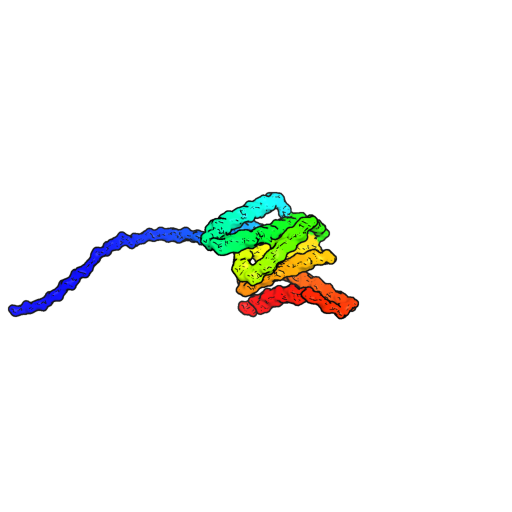 -9.914 13.509 1.00 88.62 182 HIS A C 1
ATOM 1467 O O . HIS A 1 182 ? 2.240 -9.900 12.274 1.00 88.62 182 HIS A O 1
ATOM 1473 N N . ALA A 1 183 ? 2.081 -11.057 14.196 1.00 88.12 183 ALA A N 1
ATOM 1474 C CA . ALA A 1 183 ? 2.132 -12.392 13.588 1.00 88.12 183 ALA A CA 1
ATOM 1475 C C . ALA A 1 183 ? 1.088 -12.606 12.475 1.00 88.12 183 ALA A C 1
ATOM 1477 O O . ALA A 1 183 ? 1.396 -13.211 11.448 1.00 88.12 183 ALA A O 1
ATOM 1478 N N . ALA A 1 184 ? -0.121 -12.053 12.625 1.00 89.25 184 ALA A N 1
ATOM 1479 C CA . ALA A 1 184 ? -1.161 -12.153 11.603 1.00 89.25 184 ALA A CA 1
ATOM 1480 C C . ALA A 1 184 ? -0.766 -11.442 10.296 1.00 89.25 184 ALA A C 1
ATOM 1482 O O . ALA A 1 184 ? -0.971 -11.999 9.221 1.00 89.25 184 ALA A O 1
ATOM 1483 N N . SER A 1 185 ? -0.135 -10.262 10.370 1.00 91.69 185 SER A N 1
ATOM 1484 C CA . SER A 1 185 ? 0.353 -9.557 9.170 1.00 91.69 185 SER A CA 1
ATOM 1485 C C . SER A 1 185 ? 1.484 -10.332 8.503 1.00 91.69 185 SER A C 1
ATOM 1487 O O . SER A 1 185 ? 1.511 -10.431 7.279 1.00 91.69 185 SER A O 1
ATOM 1489 N N . LYS A 1 186 ? 2.386 -10.931 9.297 1.00 87.00 186 LYS A N 1
ATOM 1490 C CA . LYS A 1 186 ? 3.452 -11.786 8.758 1.00 87.00 186 LYS A CA 1
ATOM 1491 C C . LYS A 1 186 ? 2.879 -12.958 7.969 1.00 87.00 186 LYS A C 1
ATOM 1493 O O . LYS A 1 186 ? 3.258 -13.168 6.822 1.00 87.00 186 LYS A O 1
ATOM 1498 N N . ARG A 1 187 ? 1.914 -13.666 8.566 1.00 88.31 187 ARG A N 1
ATOM 1499 C CA . ARG A 1 187 ? 1.215 -14.783 7.927 1.00 88.31 187 ARG A CA 1
ATOM 1500 C C . ARG A 1 1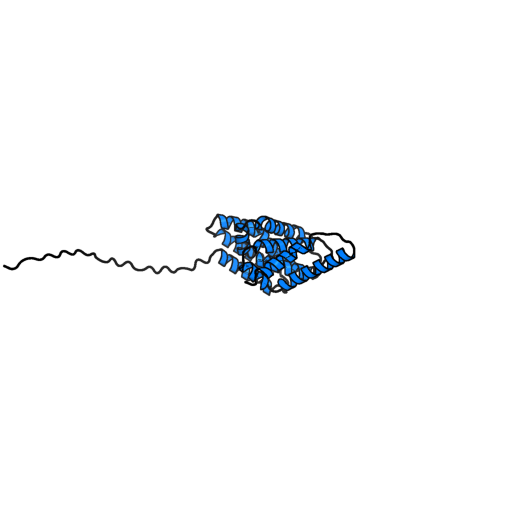87 ? 0.553 -14.349 6.620 1.00 88.31 187 ARG A C 1
ATOM 1502 O O . ARG A 1 187 ? 0.755 -15.008 5.608 1.00 88.31 187 ARG A O 1
ATOM 1509 N N . ARG A 1 188 ? -0.181 -13.230 6.619 1.00 89.12 188 ARG A N 1
ATOM 1510 C CA . ARG A 1 188 ? -0.832 -12.715 5.404 1.00 89.12 188 ARG A CA 1
ATOM 1511 C C . ARG A 1 188 ? 0.166 -12.447 4.280 1.00 89.12 188 ARG A C 1
ATOM 1513 O O . ARG A 1 188 ? -0.096 -12.871 3.166 1.00 89.12 188 ARG A O 1
ATOM 1520 N N . LEU A 1 189 ? 1.328 -11.850 4.562 1.00 89.81 189 LEU A N 1
ATOM 1521 C CA . LEU A 1 189 ? 2.368 -11.651 3.541 1.00 89.81 189 LEU A CA 1
ATOM 1522 C C . LEU A 1 189 ? 2.931 -12.965 2.988 1.00 89.81 189 LEU A C 1
ATOM 1524 O O . LEU A 1 189 ? 3.147 -13.069 1.785 1.00 89.81 189 LEU A O 1
ATOM 1528 N N . CYS A 1 190 ? 3.155 -13.970 3.838 1.00 86.75 190 CYS A N 1
ATOM 1529 C CA . CYS A 1 190 ? 3.650 -15.274 3.390 1.00 86.75 190 CYS A CA 1
ATOM 1530 C C . CYS A 1 190 ? 2.678 -15.980 2.435 1.00 86.75 190 CYS A C 1
ATOM 1532 O O . CYS A 1 190 ? 3.127 -16.687 1.536 1.00 86.75 190 CYS A O 1
ATOM 1534 N N . PHE A 1 191 ? 1.372 -15.777 2.623 1.00 89.12 191 PHE A N 1
ATOM 1535 C CA . PHE A 1 191 ? 0.331 -16.349 1.768 1.00 89.12 191 PHE A CA 1
ATOM 1536 C C . PHE A 1 191 ? -0.110 -15.431 0.624 1.00 89.12 191 PHE A C 1
ATOM 1538 O O . PHE A 1 191 ? -0.847 -15.885 -0.244 1.00 89.12 191 PHE A O 1
ATOM 1545 N N . TYR A 1 192 ? 0.352 -14.179 0.584 1.00 93.88 192 TYR A N 1
ATOM 1546 C CA . TYR A 1 192 ? 0.013 -13.246 -0.486 1.00 93.88 192 TYR A CA 1
ATOM 1547 C C . TYR A 1 192 ? 0.653 -13.700 -1.803 1.00 93.88 192 TYR A C 1
ATOM 1549 O O . TYR A 1 192 ? 1.886 -13.724 -1.932 1.00 93.88 192 TYR A O 1
ATOM 1557 N N . SER A 1 193 ? -0.164 -14.067 -2.794 1.00 94.56 193 SER A N 1
ATOM 1558 C CA . SER A 1 193 ? 0.313 -14.611 -4.068 1.00 94.56 193 SER A CA 1
ATOM 1559 C C . SER A 1 193 ? 1.333 -13.684 -4.718 1.00 94.56 193 SER A C 1
ATOM 1561 O O . SER A 1 193 ? 1.142 -12.471 -4.794 1.00 94.56 193 SER A O 1
ATOM 1563 N N . GLY A 1 194 ? 2.437 -14.253 -5.202 1.00 92.75 194 GLY A N 1
ATOM 1564 C CA . GLY A 1 194 ? 3.495 -13.520 -5.898 1.00 92.75 194 GLY A CA 1
ATOM 1565 C C . GLY A 1 194 ? 4.450 -12.730 -4.997 1.00 92.75 194 GLY A C 1
ATOM 1566 O O . GLY A 1 194 ? 5.542 -12.394 -5.460 1.00 92.75 194 GLY A O 1
ATOM 1567 N N . PHE A 1 195 ? 4.127 -12.496 -3.719 1.00 93.19 195 PHE A N 1
ATOM 1568 C CA . PHE A 1 195 ? 4.978 -11.707 -2.823 1.00 93.19 195 PHE A CA 1
ATOM 1569 C C . PHE A 1 195 ? 6.325 -12.388 -2.542 1.00 93.19 195 PHE A C 1
ATOM 1571 O O . PHE A 1 195 ? 7.375 -11.816 -2.832 1.00 93.19 195 PHE A O 1
ATOM 1578 N N . ILE A 1 196 ? 6.322 -13.633 -2.052 1.00 89.75 196 ILE A N 1
ATOM 1579 C CA . ILE A 1 196 ? 7.566 -14.367 -1.756 1.00 89.75 196 ILE A CA 1
ATOM 1580 C C . ILE A 1 196 ? 8.456 -14.529 -3.005 1.00 89.75 196 ILE A C 1
ATOM 1582 O O . ILE A 1 196 ? 9.633 -14.166 -2.926 1.00 89.75 196 ILE A O 1
ATOM 1586 N N . PRO A 1 197 ? 7.946 -14.974 -4.176 1.00 91.62 197 PRO A N 1
ATOM 1587 C CA . PRO A 1 197 ? 8.742 -15.012 -5.405 1.00 91.62 197 PRO A CA 1
ATOM 1588 C C . PRO A 1 197 ? 9.348 -13.654 -5.783 1.00 91.62 197 PRO A C 1
ATOM 1590 O O . PRO A 1 197 ? 10.520 -13.585 -6.151 1.00 91.62 197 PRO A O 1
ATOM 1593 N N . THR A 1 198 ? 8.581 -12.568 -5.652 1.00 92.94 198 THR A N 1
ATOM 1594 C CA . THR A 1 198 ? 9.039 -11.196 -5.926 1.00 92.94 198 THR A CA 1
ATOM 1595 C C . THR A 1 198 ? 10.211 -10.818 -5.026 1.00 92.94 198 THR A C 1
ATOM 1597 O O . THR A 1 198 ? 11.255 -10.379 -5.511 1.00 92.94 198 THR A O 1
ATOM 1600 N N . VAL A 1 199 ? 10.082 -11.047 -3.719 1.00 88.25 199 VAL A N 1
ATOM 1601 C CA . VAL A 1 199 ? 11.142 -10.741 -2.753 1.00 88.25 199 VAL A CA 1
ATOM 1602 C C . VAL A 1 199 ? 12.403 -11.568 -3.029 1.00 88.25 199 VAL A C 1
ATOM 1604 O O . VAL A 1 199 ? 13.508 -11.023 -3.018 1.00 88.25 199 VAL A O 1
ATOM 1607 N N . VAL A 1 200 ? 12.259 -12.860 -3.343 1.00 87.31 200 VAL A N 1
ATOM 1608 C CA . VAL A 1 200 ? 13.389 -13.735 -3.705 1.00 87.31 200 VAL A CA 1
ATOM 1609 C C . VAL A 1 200 ? 14.106 -13.231 -4.960 1.00 87.31 200 VAL A C 1
ATOM 1611 O O . VAL A 1 200 ? 15.337 -13.171 -4.974 1.00 87.31 200 VAL A O 1
ATOM 1614 N N . ARG A 1 201 ? 13.369 -12.811 -5.997 1.00 89.38 201 ARG A N 1
ATOM 1615 C CA . ARG A 1 201 ? 13.964 -12.226 -7.211 1.00 89.38 201 ARG A CA 1
ATOM 1616 C C . ARG A 1 201 ? 14.759 -10.962 -6.893 1.00 89.38 201 ARG A C 1
ATOM 1618 O O . ARG A 1 201 ? 15.900 -10.845 -7.331 1.00 89.38 201 ARG A O 1
ATOM 1625 N N . ILE A 1 202 ? 14.195 -10.052 -6.096 1.00 86.88 202 ILE A N 1
ATOM 1626 C CA . ILE A 1 202 ? 14.874 -8.811 -5.691 1.00 86.88 202 ILE A CA 1
ATOM 1627 C C . ILE A 1 202 ? 16.169 -9.113 -4.923 1.00 86.88 202 ILE A C 1
ATOM 1629 O O . ILE A 1 202 ? 17.191 -8.466 -5.153 1.00 86.88 202 ILE A O 1
ATOM 1633 N N . LEU A 1 203 ? 16.149 -10.109 -4.032 1.00 81.12 203 LEU A N 1
ATOM 1634 C CA . LEU A 1 203 ? 17.339 -10.541 -3.300 1.00 81.12 203 LEU A CA 1
ATOM 1635 C C . LEU A 1 203 ? 18.422 -11.118 -4.209 1.00 81.12 203 LEU A C 1
ATOM 1637 O O . LEU A 1 203 ? 19.599 -10.808 -4.018 1.00 81.12 203 LEU A O 1
ATOM 1641 N N . ASN A 1 204 ? 18.042 -11.953 -5.174 1.00 82.56 204 ASN A N 1
ATOM 1642 C CA . ASN A 1 204 ? 18.990 -12.546 -6.112 1.00 82.56 204 ASN A CA 1
ATOM 1643 C C . ASN A 1 204 ? 19.653 -11.476 -6.976 1.00 82.56 204 ASN A C 1
ATOM 1645 O O . ASN A 1 204 ? 20.875 -11.481 -7.103 1.00 82.56 204 ASN A O 1
ATOM 1649 N N . GLU A 1 205 ? 18.887 -10.504 -7.471 1.00 82.69 205 GLU A N 1
ATOM 1650 C CA . GLU A 1 205 ? 19.466 -9.396 -8.227 1.00 82.69 205 GLU A CA 1
ATOM 1651 C C . GLU A 1 205 ? 20.414 -8.551 -7.367 1.00 82.69 205 GLU A C 1
ATOM 1653 O O . GLU A 1 205 ? 21.534 -8.247 -7.774 1.00 82.69 205 GLU A O 1
ATOM 1658 N N . ALA A 1 206 ? 20.024 -8.227 -6.131 1.00 73.81 206 ALA A N 1
ATOM 1659 C CA . ALA A 1 206 ? 20.895 -7.488 -5.221 1.00 73.81 206 ALA A CA 1
ATOM 1660 C C . ALA A 1 206 ? 22.208 -8.238 -4.926 1.00 73.81 206 ALA A C 1
ATOM 1662 O O . ALA A 1 206 ? 23.260 -7.607 -4.809 1.00 73.81 206 ALA A O 1
ATOM 1663 N N . ARG A 1 207 ? 22.166 -9.574 -4.825 1.00 69.50 207 ARG A N 1
ATOM 1664 C CA . ARG A 1 207 ? 23.360 -10.419 -4.668 1.00 69.50 207 ARG A CA 1
ATOM 1665 C C . ARG A 1 207 ? 24.224 -10.427 -5.920 1.00 69.50 207 ARG A C 1
ATOM 1667 O O . ARG A 1 207 ? 25.432 -10.283 -5.778 1.00 69.50 207 ARG A O 1
ATOM 1674 N N . ASN A 1 208 ? 23.635 -10.553 -7.107 1.00 63.84 208 ASN A N 1
ATOM 1675 C CA . ASN A 1 208 ? 24.368 -10.509 -8.374 1.00 63.84 208 ASN A CA 1
ATOM 1676 C C . ASN A 1 208 ? 25.097 -9.173 -8.532 1.00 63.84 208 ASN A C 1
ATOM 1678 O O . ASN A 1 208 ? 26.284 -9.146 -8.844 1.00 63.84 208 ASN A O 1
ATOM 1682 N N . LEU A 1 209 ? 24.420 -8.066 -8.217 1.00 63.88 209 LEU A N 1
ATOM 1683 C CA . LEU A 1 209 ? 25.018 -6.732 -8.223 1.00 63.88 209 LEU A CA 1
ATOM 1684 C C . LEU A 1 209 ? 26.121 -6.586 -7.172 1.00 63.88 209 LEU A C 1
ATOM 1686 O O . LEU A 1 209 ? 27.160 -6.002 -7.464 1.00 63.88 209 LEU A O 1
ATOM 1690 N N . ALA A 1 210 ? 25.929 -7.132 -5.967 1.00 59.59 210 ALA A N 1
ATOM 1691 C CA . ALA A 1 210 ? 26.962 -7.132 -4.938 1.00 59.59 210 ALA A CA 1
ATOM 1692 C C . ALA A 1 210 ? 28.183 -7.956 -5.378 1.00 59.59 210 ALA A C 1
ATOM 1694 O O . ALA A 1 210 ? 29.303 -7.470 -5.288 1.00 59.59 210 ALA A O 1
ATOM 1695 N N . GLN A 1 211 ? 27.987 -9.162 -5.916 1.00 56.03 211 GLN A N 1
ATOM 1696 C CA . GLN A 1 211 ? 29.061 -10.017 -6.432 1.00 56.03 211 GLN A CA 1
ATOM 1697 C C . GLN A 1 211 ? 29.802 -9.362 -7.598 1.00 56.03 211 GLN A C 1
ATOM 1699 O O . GLN A 1 211 ? 31.028 -9.364 -7.597 1.00 56.03 211 GLN A O 1
ATOM 1704 N N . LEU A 1 212 ? 29.083 -8.746 -8.541 1.00 55.84 212 LEU A N 1
ATOM 1705 C CA . LEU A 1 212 ? 29.678 -7.982 -9.634 1.00 55.84 212 LEU A CA 1
ATOM 1706 C C . LEU A 1 212 ? 30.474 -6.789 -9.092 1.00 55.84 212 LEU A C 1
ATOM 1708 O O . LEU A 1 212 ? 31.602 -6.572 -9.521 1.00 55.84 212 LEU A O 1
ATOM 1712 N N . SER A 1 213 ? 29.943 -6.063 -8.099 1.00 54.59 213 SER A N 1
ATOM 1713 C CA . SER A 1 213 ? 30.691 -4.984 -7.448 1.00 54.59 213 SER A CA 1
ATOM 1714 C C . SER A 1 213 ? 31.936 -5.500 -6.734 1.00 54.59 213 SER A C 1
ATOM 1716 O O . SER A 1 213 ? 32.993 -4.936 -6.952 1.00 54.59 213 SER A O 1
ATOM 1718 N N . TYR A 1 214 ? 31.871 -6.610 -5.989 1.00 54.19 214 TYR A N 1
ATOM 1719 C CA . TYR A 1 214 ? 33.029 -7.196 -5.308 1.00 54.19 214 TYR A CA 1
ATOM 1720 C C . TYR A 1 214 ? 34.076 -7.738 -6.288 1.00 54.19 214 TYR A C 1
ATOM 1722 O O . TYR A 1 214 ? 35.269 -7.632 -6.016 1.00 54.19 214 TYR A O 1
ATOM 1730 N N . ALA A 1 215 ? 33.644 -8.291 -7.424 1.00 51.91 215 ALA A N 1
ATOM 1731 C CA . ALA A 1 215 ? 34.525 -8.762 -8.487 1.00 51.91 215 ALA A CA 1
ATOM 1732 C C . ALA A 1 215 ? 35.205 -7.606 -9.243 1.00 51.91 215 ALA A C 1
ATOM 1734 O O . ALA A 1 215 ? 36.313 -7.782 -9.743 1.00 51.91 215 ALA A O 1
ATOM 1735 N N . ILE A 1 216 ? 34.562 -6.434 -9.317 1.00 51.47 216 ILE A N 1
ATOM 1736 C CA . ILE A 1 216 ? 35.069 -5.254 -10.034 1.00 51.47 216 ILE A CA 1
ATOM 1737 C C . ILE A 1 216 ? 35.834 -4.290 -9.103 1.00 51.47 216 ILE A C 1
ATOM 1739 O O . ILE A 1 216 ? 36.783 -3.652 -9.549 1.00 51.47 216 ILE A O 1
ATOM 1743 N N . GLN A 1 217 ? 35.490 -4.200 -7.814 1.00 40.47 217 GLN A N 1
ATOM 1744 C CA . GLN A 1 217 ? 36.140 -3.352 -6.807 1.00 40.47 217 GLN A CA 1
ATOM 1745 C C . GLN A 1 217 ? 35.722 -3.749 -5.377 1.00 40.47 217 GLN A C 1
ATOM 1747 O O . GLN A 1 217 ? 34.549 -3.720 -5.014 1.00 40.47 217 GLN A O 1
ATOM 1752 N N . GLY A 1 218 ? 36.695 -4.035 -4.508 1.00 48.12 218 GLY A N 1
ATOM 1753 C CA . GLY A 1 218 ? 36.471 -4.270 -3.077 1.00 48.12 218 GLY A CA 1
ATOM 1754 C C . GLY A 1 218 ? 35.989 -3.025 -2.322 1.00 48.12 218 GLY A C 1
ATOM 1755 O O . GLY A 1 218 ? 36.771 -2.408 -1.606 1.00 48.12 218 GLY A O 1
ATOM 1756 N N . TYR A 1 219 ? 34.711 -2.660 -2.452 1.00 39.03 219 TYR A N 1
ATOM 1757 C CA . TYR A 1 219 ? 34.084 -1.584 -1.682 1.00 39.03 219 TYR A CA 1
ATOM 1758 C C . TYR A 1 219 ? 32.712 -1.987 -1.132 1.00 39.03 219 TYR A C 1
ATOM 1760 O O . TYR A 1 219 ? 31.817 -2.439 -1.843 1.00 39.03 219 TYR A O 1
ATOM 1768 N N . ALA A 1 220 ? 32.575 -1.818 0.182 1.00 46.88 220 ALA A N 1
ATOM 1769 C CA . ALA A 1 220 ? 31.377 -2.065 0.966 1.00 46.88 220 ALA A CA 1
ATOM 1770 C C . ALA A 1 220 ? 30.279 -1.020 0.694 1.00 46.88 220 ALA A C 1
ATOM 1772 O O . ALA A 1 220 ? 30.569 0.160 0.504 1.00 46.88 220 ALA A O 1
ATOM 1773 N N . GLY A 1 221 ? 29.008 -1.436 0.759 1.00 42.06 221 GLY A N 1
ATOM 1774 C CA . GLY A 1 221 ? 27.879 -0.507 0.655 1.00 42.06 221 GLY A CA 1
ATOM 1775 C C . GLY A 1 221 ? 26.498 -1.129 0.874 1.00 42.06 221 GLY A C 1
ATOM 1776 O O . GLY A 1 221 ? 25.766 -1.363 -0.080 1.00 42.06 221 GLY A O 1
ATOM 1777 N N . SER A 1 222 ? 26.156 -1.381 2.142 1.00 51.38 222 SER A N 1
ATOM 1778 C CA . SER A 1 222 ? 24.863 -1.189 2.849 1.00 51.38 222 SER A CA 1
ATOM 1779 C C . SER A 1 222 ? 23.502 -1.631 2.268 1.00 51.38 222 SER A C 1
ATOM 1781 O O . SER A 1 222 ? 22.495 -1.508 2.962 1.00 51.38 222 SER A O 1
ATOM 1783 N N . VAL A 1 223 ? 23.400 -2.151 1.046 1.00 48.31 223 VAL A N 1
ATOM 1784 C CA . VAL A 1 223 ? 22.122 -2.578 0.439 1.00 48.31 223 VAL A CA 1
ATOM 1785 C C . VAL A 1 223 ? 21.710 -4.025 0.773 1.00 48.31 223 VAL A C 1
ATOM 1787 O O . VAL A 1 223 ? 20.508 -4.241 0.950 1.00 48.31 223 VAL A O 1
ATOM 1790 N N . PRO A 1 224 ? 22.623 -5.014 0.924 1.00 51.44 224 PRO A N 1
ATOM 1791 C CA . PRO A 1 224 ? 22.209 -6.408 1.097 1.00 51.44 224 PRO A CA 1
ATOM 1792 C C . PRO A 1 224 ? 21.477 -6.677 2.417 1.00 51.44 224 PRO A C 1
ATOM 1794 O O . PRO A 1 224 ? 20.588 -7.521 2.450 1.00 51.44 224 PRO A O 1
ATOM 1797 N N . LEU A 1 225 ? 21.811 -5.966 3.502 1.00 47.88 225 LEU A N 1
ATOM 1798 C CA . LEU A 1 225 ? 21.307 -6.310 4.836 1.00 47.88 225 LEU A CA 1
ATOM 1799 C C . LEU A 1 225 ? 19.806 -6.051 5.028 1.00 47.88 225 LEU A C 1
ATOM 1801 O O . LEU A 1 225 ? 19.168 -6.807 5.750 1.00 47.88 225 LEU A O 1
ATOM 1805 N N . PHE A 1 226 ? 19.222 -5.031 4.395 1.00 50.88 226 PHE A N 1
ATOM 1806 C CA . PHE A 1 226 ? 17.844 -4.616 4.704 1.00 50.88 226 PHE A CA 1
ATOM 1807 C C . PHE A 1 226 ? 16.774 -5.548 4.117 1.00 50.88 226 PHE A C 1
ATOM 1809 O O . PHE A 1 226 ? 15.836 -5.932 4.810 1.00 50.88 226 PHE A O 1
ATOM 1816 N N . ILE A 1 227 ? 16.930 -5.980 2.862 1.00 52.00 227 ILE A N 1
ATOM 1817 C CA . ILE A 1 227 ? 15.988 -6.925 2.231 1.00 52.00 227 ILE A CA 1
ATOM 1818 C C . ILE A 1 227 ? 16.186 -8.328 2.817 1.00 52.00 227 ILE A C 1
ATOM 1820 O O . ILE A 1 227 ? 15.225 -9.067 3.037 1.00 52.00 227 ILE A O 1
ATOM 1824 N N . VAL A 1 228 ? 17.436 -8.669 3.148 1.00 51.38 228 VAL A N 1
ATOM 1825 C CA . VAL A 1 228 ? 17.761 -9.888 3.890 1.00 51.38 228 VAL A CA 1
ATOM 1826 C C . VAL A 1 228 ? 17.127 -9.849 5.279 1.00 51.38 228 VAL A C 1
ATOM 1828 O O . VAL A 1 228 ? 16.600 -10.870 5.685 1.00 51.38 228 VAL A O 1
ATOM 1831 N N . ALA A 1 229 ? 17.075 -8.704 5.968 1.00 53.25 229 ALA A N 1
ATOM 1832 C CA . ALA A 1 229 ? 16.401 -8.562 7.261 1.00 53.25 229 ALA A CA 1
ATOM 1833 C C . ALA A 1 229 ? 14.876 -8.718 7.171 1.00 53.25 229 ALA A C 1
ATOM 1835 O O . ALA A 1 229 ? 14.276 -9.251 8.099 1.00 53.25 229 ALA A O 1
ATOM 1836 N N . ILE A 1 230 ? 14.233 -8.335 6.065 1.00 55.12 230 ILE A N 1
ATOM 1837 C CA . ILE A 1 230 ? 12.804 -8.625 5.842 1.00 55.12 230 ILE A CA 1
ATOM 1838 C C . ILE A 1 230 ? 12.590 -10.114 5.694 1.00 55.12 230 ILE A C 1
ATOM 1840 O O . ILE A 1 230 ? 11.790 -10.691 6.416 1.00 55.12 230 ILE A O 1
ATOM 1844 N N . VAL A 1 231 ? 13.352 -10.763 4.818 1.00 55.09 231 VAL A N 1
ATOM 1845 C CA . VAL A 1 231 ? 13.223 -12.206 4.618 1.00 55.09 231 VAL A CA 1
ATOM 1846 C C . VAL A 1 231 ? 13.633 -12.985 5.864 1.00 55.09 231 VAL A C 1
ATOM 1848 O O . VAL A 1 231 ? 12.936 -13.924 6.219 1.00 55.09 231 VAL A O 1
ATOM 1851 N N . LEU A 1 232 ? 14.672 -12.572 6.593 1.00 54.72 232 LEU A N 1
ATOM 1852 C CA . LEU A 1 232 ? 15.032 -13.161 7.885 1.00 54.72 232 LEU A CA 1
ATOM 1853 C C . LEU A 1 232 ? 13.952 -12.903 8.936 1.00 54.72 232 LEU A C 1
ATOM 1855 O O . LEU A 1 232 ? 13.600 -13.822 9.654 1.00 54.72 232 LEU A O 1
ATOM 1859 N N . SER A 1 233 ? 13.397 -11.696 9.046 1.00 54.91 233 SER A N 1
ATOM 1860 C CA . SER A 1 233 ? 12.347 -11.409 10.036 1.00 54.91 233 SER A CA 1
ATOM 1861 C C . SER A 1 233 ? 11.016 -12.094 9.707 1.00 54.91 233 SER A C 1
ATOM 1863 O O . SER A 1 233 ? 10.262 -12.422 10.628 1.00 54.91 233 SER A O 1
ATOM 1865 N N . MET A 1 234 ? 10.741 -12.352 8.423 1.00 52.59 234 MET A N 1
ATOM 1866 C CA . MET A 1 234 ? 9.608 -13.153 7.961 1.00 52.59 234 MET A CA 1
ATOM 1867 C C . MET A 1 234 ? 9.861 -14.650 8.198 1.00 52.59 234 MET A C 1
ATOM 1869 O O . MET A 1 234 ? 9.015 -15.295 8.806 1.00 52.59 234 MET A O 1
ATOM 1873 N N . LEU A 1 235 ? 11.013 -15.198 7.784 1.00 47.62 235 LEU A N 1
ATOM 1874 C CA . LEU A 1 235 ? 11.337 -16.634 7.844 1.00 47.62 235 LEU A CA 1
ATOM 1875 C C . LEU A 1 235 ? 11.750 -17.126 9.242 1.00 47.62 235 LEU A C 1
ATOM 1877 O O . LEU A 1 235 ? 11.363 -18.221 9.630 1.00 47.62 235 LEU A O 1
ATOM 1881 N N . LEU A 1 236 ? 12.504 -16.346 10.026 1.00 47.22 236 LEU A N 1
ATOM 1882 C CA . LEU A 1 236 ? 12.972 -16.764 11.360 1.00 47.22 236 LEU A CA 1
ATOM 1883 C C . LEU A 1 236 ? 11.866 -16.734 12.425 1.00 47.22 236 LEU A C 1
ATOM 1885 O O . LEU A 1 236 ? 12.014 -17.371 13.459 1.00 47.22 236 LEU A O 1
ATOM 1889 N N . PHE A 1 237 ? 10.765 -16.012 12.189 1.00 46.34 237 PHE A N 1
ATOM 1890 C CA . PHE A 1 237 ? 9.667 -15.861 13.157 1.00 46.34 237 PHE A CA 1
ATOM 1891 C C . PHE A 1 237 ? 8.336 -16.480 12.702 1.00 46.34 237 PHE A C 1
ATOM 1893 O O . PHE A 1 237 ? 7.323 -16.266 13.364 1.00 46.34 237 PHE A O 1
ATOM 1900 N N . THR A 1 238 ? 8.305 -17.211 11.582 1.00 39.78 238 THR A N 1
ATOM 1901 C CA . THR A 1 238 ? 7.125 -17.991 11.149 1.00 39.78 238 THR A CA 1
ATOM 1902 C C . THR A 1 238 ? 7.262 -19.498 11.383 1.00 39.78 238 THR A C 1
ATOM 1904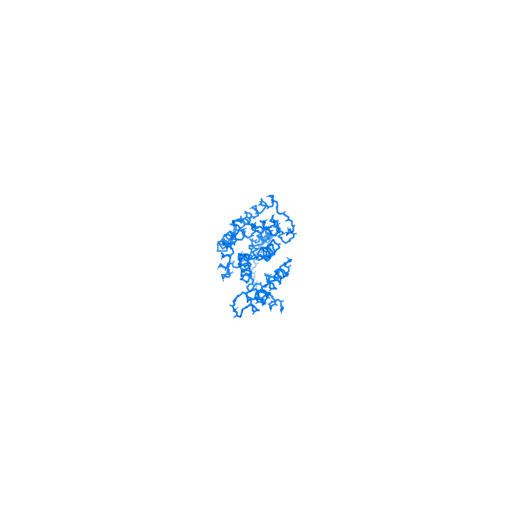 O O . THR A 1 238 ? 6.276 -20.211 11.224 1.00 39.78 238 THR A O 1
ATOM 1907 N N . CYS A 1 239 ? 8.425 -19.975 11.843 1.00 32.56 239 CYS A N 1
ATOM 1908 C CA . CYS A 1 239 ? 8.625 -21.345 12.324 1.00 32.56 239 CYS A CA 1
ATOM 1909 C C . CYS A 1 239 ? 8.698 -21.398 13.861 1.00 32.56 239 CYS A C 1
ATOM 1911 O O . CYS A 1 239 ? 9.752 -21.733 14.395 1.00 32.56 239 CYS A O 1
ATOM 1913 N N . VAL A 1 240 ? 7.607 -21.056 14.556 1.00 33.88 240 VAL A N 1
ATOM 1914 C CA . VAL A 1 240 ? 7.277 -21.562 15.907 1.00 33.88 240 VAL A CA 1
ATOM 1915 C C . VAL A 1 240 ? 5.762 -21.672 16.019 1.00 33.88 240 VAL A C 1
ATOM 1917 O O . VAL A 1 240 ? 5.086 -20.669 15.691 1.00 33.88 240 VAL A O 1
#

pLDDT: mean 82.25, std 21.09, range [32.56, 98.81]

Sequence (240 aa):
MSDDELGDDSGEMPTSSSAHAYDEEDIVSVEQSIGAILASLRLEEVRHRQTSDEDDDQLRITHQRVHAVIMRDQDDARRRRLRRALPPSNCVREQIFYLRRLPHNSEPAPSYYPRLFGALDCIVKESFDEDYRKVAIILGLVESLAELLVLELIVFDFPTRNEHRSLRKLIANALTNLTYGHAASKRRLCFYSGFIPTVVRILNEARNLAQLSYAIQGYAGSVPLFIVAIVLSMLLFTCV